Protein AF-A0A6A8LSA8-F1 (afdb_monomer)

Sequence (193 aa):
MVFKSEHKYLKGGRVDGTISNLVIEYKKKGYFQTLKGRYEALYGRKQEENDSGLYQYIINSVDGKKINDTLLDTFGIGFDGEQWLVACFIKSKESNELDLTRTRFEEFYGQEKIKTNYRFKYKVFPFKEGIEQIVTLISATEKIKLSKENLSYMFNPKSEIVSSGVMELYEILQKQLKISFPQRTTTLYNEWD

Foldseek 3Di:
DDDPQWDDAPAADTFPGDDQLETEDEAAAPLVVDPVSVCCQAQNDPVDQRHGHQLQVLQQPDDDQDDDCSQQLHWYWYDHNWKIKIKGKDFAPDWDKRACRRHPNCVSVVHRIDTDRIDIDMDMGTDPVNVVVVVVSVVVSPPPDPDPVSCCVCCPCPHPVNVVVVVVVVVVLVVVCPPPDDDPSVVVVVVPD

Secondary structure (DSSP, 8-state):
-------B-SSS-B-SEEETTEEEEE-STTGGGSHHHHHHHHH--TT-TT---HHHHHHHTS-SSS--THHHH-EEEEE-SSEEEEEEEEEEEEEEEEE-TTSTHHHHHTSSEEEEEEEEEEEEEEHHHHHHHHHHHHHHHTS----HHHHHHHSSTTSHHHHHHHHHHHHHHHHHHTSSS--HHHHHHHT--

pLDDT: mean 81.31, std 16.52, range [26.77, 97.56]

Nearest PDB structures (foldseek):
  2e0a-assembly1_A  TM=4.970E-01  e=4.757E+00  Homo sapiens
  6hq6-assembly1_A  TM=1.652E-01  e=3.041E+00  metagenome
  6ekm-assembly1_A  TM=1.940E-01  e=2.852E+00  Mus musculus

Mean predicted aligned error: 13.44 Å

Structure (mmCIF, N/CA/C/O backbone):
data_AF-A0A6A8LSA8-F1
#
_entry.id   AF-A0A6A8LSA8-F1
#
loop_
_atom_site.group_PDB
_atom_site.id
_atom_site.type_symbol
_atom_site.label_atom_id
_atom_site.label_alt_id
_atom_site.label_comp_id
_atom_site.label_asym_id
_atom_site.label_entity_id
_atom_site.label_seq_id
_atom_site.pdbx_PDB_ins_code
_atom_site.Cartn_x
_atom_site.Cartn_y
_atom_site.Cartn_z
_atom_site.occupancy
_atom_site.B_iso_or_equiv
_atom_site.auth_seq_id
_atom_site.auth_comp_id
_atom_site.auth_asym_id
_atom_site.auth_atom_id
_atom_site.pdbx_PDB_model_num
ATOM 1 N N . MET A 1 1 ? -18.247 6.190 -25.093 1.00 31.55 1 MET A N 1
ATOM 2 C CA . MET A 1 1 ? -17.845 5.147 -24.124 1.00 31.55 1 MET A CA 1
ATOM 3 C C . MET A 1 1 ? -17.289 5.879 -22.910 1.00 31.55 1 MET A C 1
ATOM 5 O O . MET A 1 1 ? -16.302 6.582 -23.062 1.00 31.55 1 MET A O 1
ATOM 9 N N . VAL A 1 2 ? -17.984 5.874 -21.771 1.00 26.77 2 VAL A N 1
ATOM 10 C CA . VAL A 1 2 ? -17.576 6.656 -20.587 1.00 26.77 2 VAL A CA 1
ATOM 11 C C . VAL A 1 2 ? -16.711 5.758 -19.707 1.00 26.77 2 VAL A C 1
ATOM 13 O O . VAL A 1 2 ? -17.202 4.750 -19.201 1.00 26.77 2 VAL A O 1
ATOM 16 N N . PHE A 1 3 ? -15.429 6.100 -19.563 1.00 30.70 3 PHE A N 1
ATOM 17 C CA . PHE A 1 3 ? -14.525 5.479 -18.595 1.00 30.70 3 PHE A CA 1
ATOM 18 C C . PHE A 1 3 ? -15.100 5.685 -17.186 1.00 30.70 3 PHE A C 1
ATOM 20 O O . PHE A 1 3 ? -15.132 6.803 -16.681 1.00 30.70 3 PHE A O 1
ATOM 27 N N . LYS A 1 4 ? -15.577 4.614 -16.545 1.00 34.28 4 LYS A N 1
ATOM 28 C CA . LYS A 1 4 ? -15.876 4.614 -15.107 1.00 34.28 4 LYS A CA 1
ATOM 29 C C . LYS A 1 4 ? -14.578 4.302 -14.357 1.00 34.28 4 LYS A C 1
ATOM 31 O O . LYS A 1 4 ? -14.351 3.152 -14.005 1.00 34.28 4 LYS A O 1
ATOM 36 N N . SER A 1 5 ? -13.716 5.301 -14.150 1.00 40.16 5 SER A N 1
ATOM 37 C CA . SER A 1 5 ? -12.541 5.160 -13.266 1.00 40.16 5 SER A CA 1
ATOM 38 C C . SER A 1 5 ? -12.891 5.327 -11.782 1.00 40.16 5 SER A C 1
ATOM 40 O O . SER A 1 5 ? -12.023 5.206 -10.925 1.00 40.16 5 SER A O 1
ATOM 42 N N . GLU A 1 6 ? -14.153 5.632 -11.466 1.00 34.22 6 GLU A N 1
ATOM 43 C CA . GLU A 1 6 ? -14.595 5.932 -10.109 1.00 34.22 6 GLU A CA 1
ATOM 44 C C . GLU A 1 6 ? -15.114 4.674 -9.405 1.00 34.22 6 GLU A C 1
ATOM 46 O O . GLU A 1 6 ? -16.194 4.164 -9.726 1.00 34.22 6 GLU A O 1
ATOM 51 N N . HIS A 1 7 ? -14.367 4.194 -8.406 1.00 43.38 7 HIS A N 1
ATOM 52 C CA . HIS A 1 7 ? -14.847 3.176 -7.477 1.00 43.38 7 HIS A CA 1
ATOM 53 C C . HIS A 1 7 ? -15.210 3.826 -6.140 1.00 43.38 7 HIS A C 1
ATOM 55 O O . HIS A 1 7 ? -14.381 4.440 -5.470 1.00 43.38 7 HIS A O 1
ATOM 61 N N . LYS A 1 8 ? -16.491 3.737 -5.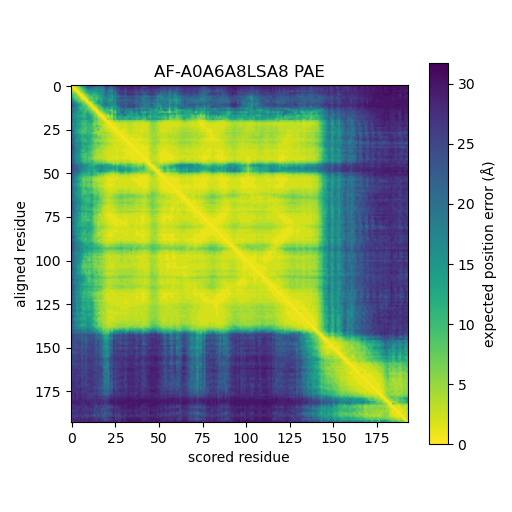774 1.00 41.38 8 LYS A N 1
ATOM 62 C CA . LYS A 1 8 ? -17.042 4.337 -4.558 1.00 41.38 8 LYS A CA 1
ATOM 63 C C . LYS A 1 8 ? -17.271 3.219 -3.546 1.00 41.38 8 LYS A C 1
ATOM 65 O O . LYS A 1 8 ? -18.171 2.403 -3.737 1.00 41.38 8 LYS A O 1
ATOM 70 N N . TYR A 1 9 ? -16.456 3.158 -2.497 1.00 49.62 9 TYR A N 1
ATOM 71 C CA . TYR A 1 9 ? -16.686 2.213 -1.408 1.00 49.62 9 TYR A CA 1
ATOM 72 C C . TYR A 1 9 ? -17.899 2.675 -0.585 1.00 49.62 9 TYR A C 1
ATOM 74 O O . TYR A 1 9 ? -18.081 3.866 -0.340 1.00 49.62 9 TYR A O 1
ATOM 82 N N . LEU A 1 10 ? -18.769 1.732 -0.205 1.00 42.56 10 LEU A N 1
ATOM 83 C CA . LEU A 1 10 ? -20.060 1.995 0.457 1.00 42.56 10 LEU A CA 1
ATOM 84 C C . LEU A 1 10 ? -19.937 2.718 1.814 1.00 42.56 10 LEU A C 1
ATOM 86 O O . LEU A 1 10 ? -20.905 3.333 2.254 1.00 42.56 10 LEU A O 1
ATOM 90 N N . LYS A 1 11 ? -18.755 2.696 2.443 1.00 43.00 11 LYS A N 1
ATOM 91 C CA . LYS A 1 11 ? -18.386 3.497 3.616 1.00 43.00 11 LYS A CA 1
ATOM 92 C C . LYS A 1 11 ? -16.918 3.918 3.500 1.00 43.00 11 LYS A C 1
ATOM 94 O O . LYS A 1 11 ? -16.077 3.070 3.213 1.00 43.00 11 LYS A O 1
ATOM 99 N N . GLY A 1 12 ? -16.635 5.200 3.744 1.00 45.22 12 GLY A N 1
ATOM 100 C CA . GLY A 1 12 ? -15.275 5.713 3.923 1.00 45.22 12 GLY A CA 1
ATOM 101 C C . GLY A 1 12 ? -14.560 6.159 2.646 1.00 45.22 12 GLY A C 1
ATOM 102 O O . GLY A 1 12 ? -13.724 5.435 2.127 1.00 45.22 12 GLY A O 1
ATOM 103 N N . GLY A 1 13 ? -14.818 7.395 2.208 1.00 51.31 13 GLY A N 1
ATOM 104 C CA . GLY A 1 13 ? -13.985 8.115 1.235 1.00 51.31 13 GLY A CA 1
ATOM 105 C C . GLY A 1 13 ? -14.048 7.656 -0.231 1.00 51.31 13 GLY A C 1
ATOM 106 O O . GLY A 1 13 ? -14.525 6.573 -0.573 1.00 51.31 13 GLY A O 1
ATOM 107 N N . ARG A 1 14 ? -13.586 8.539 -1.126 1.00 57.78 14 ARG A N 1
ATOM 108 C CA . ARG A 1 14 ? -13.423 8.271 -2.564 1.00 57.78 14 ARG A CA 1
ATOM 109 C C . ARG A 1 14 ? -11.947 8.008 -2.823 1.00 57.78 14 ARG A C 1
ATOM 111 O O . ARG A 1 14 ? -11.115 8.829 -2.462 1.00 57.78 14 ARG A O 1
ATOM 118 N N . VAL A 1 15 ? -11.653 6.892 -3.473 1.00 55.47 15 VAL A N 1
ATOM 119 C CA . VAL A 1 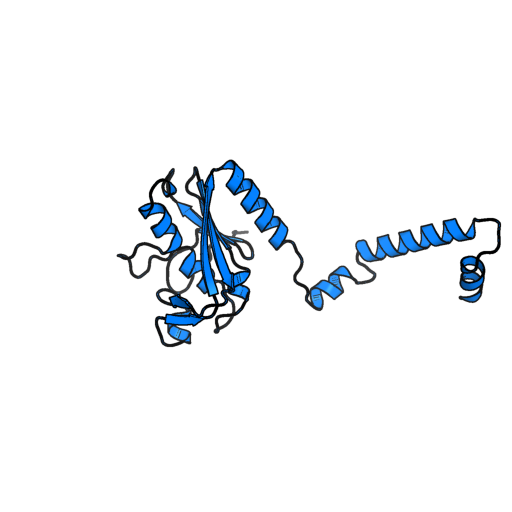15 ? -10.334 6.662 -4.060 1.00 55.47 15 VAL A CA 1
ATOM 120 C C . VAL A 1 15 ? -10.296 7.383 -5.404 1.00 55.47 15 VAL A C 1
ATOM 122 O O . VAL A 1 15 ? -11.270 7.311 -6.156 1.00 55.47 15 VAL A O 1
ATOM 125 N N . ASP A 1 16 ? -9.194 8.069 -5.706 1.00 56.41 16 ASP A N 1
ATOM 126 C CA . ASP A 1 16 ? -9.055 8.832 -6.954 1.00 56.41 16 ASP A CA 1
ATOM 127 C C . ASP A 1 16 ? -8.888 7.911 -8.176 1.00 56.41 16 ASP A C 1
ATOM 129 O O . ASP A 1 16 ? -9.266 8.272 -9.291 1.00 56.41 16 ASP A O 1
ATOM 133 N N . GLY A 1 17 ? -8.392 6.687 -7.968 1.00 57.41 17 GLY A N 1
ATOM 134 C CA . GLY A 1 17 ? -8.439 5.615 -8.962 1.00 57.41 17 GLY A CA 1
ATOM 135 C C . GLY A 1 17 ? -8.021 4.248 -8.418 1.00 57.41 17 GLY A C 1
ATOM 136 O O . GLY A 1 17 ? -7.242 4.143 -7.472 1.00 57.41 17 GLY A O 1
ATOM 137 N N . THR A 1 18 ? -8.519 3.182 -9.041 1.00 57.50 18 THR A N 1
ATOM 138 C CA . THR A 1 18 ? -8.053 1.809 -8.808 1.00 57.50 18 THR A CA 1
ATOM 139 C C . THR A 1 18 ? -7.568 1.194 -10.117 1.00 57.50 18 THR A C 1
ATOM 141 O O . THR A 1 18 ? -8.239 1.284 -11.145 1.00 57.50 18 THR A O 1
ATOM 144 N N . ILE A 1 19 ? -6.380 0.587 -10.094 1.00 65.06 19 ILE A N 1
ATOM 145 C CA . ILE A 1 19 ? -5.792 -0.130 -11.235 1.00 65.06 19 ILE A CA 1
ATOM 146 C C . ILE A 1 19 ? -5.291 -1.472 -10.712 1.00 65.06 19 ILE A C 1
ATOM 148 O O . ILE A 1 19 ? -4.308 -1.516 -9.978 1.00 65.06 19 ILE A O 1
ATOM 152 N N . SER A 1 20 ? -5.962 -2.568 -11.071 1.00 70.38 20 SER A N 1
ATOM 153 C CA . SER A 1 20 ? -5.658 -3.907 -10.545 1.00 70.38 20 SER A CA 1
ATOM 154 C C . SER A 1 20 ? -5.630 -3.909 -9.002 1.00 70.38 20 SER A C 1
ATOM 156 O O . SER A 1 20 ? -6.624 -3.578 -8.363 1.00 70.38 20 SER A O 1
ATOM 158 N N . ASN A 1 21 ? -4.494 -4.249 -8.402 1.00 79.69 21 ASN A N 1
ATOM 159 C CA . ASN A 1 21 ? -4.205 -4.257 -6.967 1.00 79.69 21 ASN A CA 1
ATOM 160 C C . ASN A 1 21 ? -3.596 -2.929 -6.467 1.00 79.69 21 ASN A C 1
ATOM 162 O O . ASN A 1 21 ? -3.017 -2.888 -5.384 1.00 79.69 21 ASN A O 1
ATOM 166 N N . LEU A 1 22 ? -3.691 -1.844 -7.241 1.00 85.12 22 LEU A N 1
ATOM 167 C CA . LEU A 1 22 ? -3.248 -0.506 -6.852 1.00 85.12 22 LEU A CA 1
ATOM 168 C C . LEU A 1 22 ? -4.444 0.385 -6.514 1.00 85.12 22 LEU A C 1
ATOM 170 O O . LEU A 1 22 ? -5.379 0.533 -7.303 1.00 85.12 22 LEU A O 1
ATOM 174 N N . VAL A 1 23 ? -4.372 1.026 -5.355 1.00 88.50 23 VAL A N 1
ATOM 175 C CA . VAL A 1 23 ? -5.307 2.043 -4.872 1.00 88.50 23 VAL A CA 1
ATOM 176 C C . VAL A 1 23 ? -4.586 3.382 -4.892 1.00 88.50 23 VAL A C 1
ATOM 178 O O . VAL A 1 23 ? -3.545 3.506 -4.258 1.00 88.50 23 VAL A O 1
ATOM 181 N N . ILE A 1 24 ? -5.115 4.380 -5.595 1.00 87.44 24 ILE A N 1
ATOM 182 C CA . ILE A 1 24 ? -4.418 5.648 -5.834 1.00 87.44 24 ILE A CA 1
ATOM 183 C C . ILE A 1 24 ? -5.150 6.807 -5.154 1.00 87.44 24 ILE A C 1
ATOM 185 O O . ILE A 1 24 ? -6.367 6.946 -5.275 1.00 87.44 24 ILE A O 1
ATOM 189 N N . GLU A 1 25 ? -4.388 7.659 -4.475 1.00 89.69 25 GLU A N 1
ATOM 190 C CA . GLU A 1 25 ? -4.860 8.884 -3.836 1.00 89.69 25 GLU A CA 1
ATOM 191 C C . GLU A 1 25 ? -3.949 10.067 -4.192 1.00 89.69 25 GLU A C 1
ATOM 193 O O . GLU A 1 25 ? -2.723 10.011 -4.060 1.00 89.69 25 GLU A O 1
ATOM 198 N N . TYR A 1 26 ? -4.552 11.165 -4.631 1.00 89.62 26 TYR A N 1
ATOM 199 C CA . TYR A 1 26 ? -3.872 12.398 -4.985 1.00 89.62 26 TYR A CA 1
ATOM 200 C C . TYR A 1 26 ? -4.040 13.449 -3.885 1.00 89.62 26 TYR A C 1
ATOM 202 O O . TYR A 1 26 ? -5.116 13.645 -3.314 1.00 89.62 26 TYR A O 1
ATOM 210 N N . LYS A 1 27 ? -2.961 14.171 -3.582 1.00 91.88 27 LYS A N 1
ATOM 211 C CA . LYS A 1 27 ? -2.952 15.280 -2.623 1.00 91.88 27 LYS A CA 1
ATOM 212 C C . LYS A 1 27 ? -2.410 16.548 -3.267 1.00 91.88 27 LYS A C 1
ATOM 214 O O . LYS A 1 27 ? -1.778 16.538 -4.318 1.00 91.88 27 LYS A O 1
ATOM 219 N N . LYS A 1 28 ? -2.676 17.678 -2.611 1.00 92.50 28 LYS A N 1
ATOM 220 C CA . LYS A 1 28 ? -2.154 18.981 -3.037 1.00 92.50 28 LYS A CA 1
ATOM 221 C C . LYS A 1 28 ? -0.623 18.982 -3.077 1.00 92.50 28 LYS A C 1
ATOM 223 O O . LYS A 1 28 ? 0.009 18.251 -2.322 1.00 92.50 28 LYS A O 1
ATOM 228 N N . LYS A 1 29 ? -0.056 19.865 -3.903 1.00 95.12 29 LYS A N 1
ATOM 229 C CA . LYS A 1 29 ? 1.392 19.979 -4.094 1.00 95.12 29 LYS A CA 1
ATOM 230 C C . LYS A 1 29 ? 2.166 20.023 -2.762 1.00 95.12 29 LYS A C 1
ATOM 232 O O . LYS A 1 29 ? 1.858 20.873 -1.926 1.00 95.12 29 LYS A O 1
ATOM 237 N N . GLY A 1 30 ? 3.148 19.136 -2.581 1.00 93.94 30 GLY A N 1
ATOM 238 C CA . GLY A 1 30 ? 4.073 19.129 -1.436 1.00 93.94 30 GLY A CA 1
ATOM 239 C C . GLY A 1 30 ? 3.440 18.737 -0.093 1.00 93.94 30 GLY A C 1
ATOM 240 O O . GLY A 1 30 ? 3.987 19.033 0.973 1.00 93.94 30 GLY A O 1
ATOM 241 N N . TYR A 1 31 ? 2.266 18.102 -0.096 1.00 94.25 31 TYR A N 1
ATOM 242 C CA . TYR A 1 31 ? 1.565 17.746 1.138 1.00 94.25 31 TYR A CA 1
ATOM 243 C C . TYR A 1 31 ? 2.310 16.732 2.014 1.00 94.25 31 TYR A C 1
ATOM 245 O O . TYR A 1 31 ? 2.235 16.792 3.247 1.00 94.25 31 TYR A O 1
ATOM 253 N N . PHE A 1 32 ? 3.078 15.835 1.402 1.00 96.31 32 PHE A N 1
ATOM 254 C CA . PHE A 1 32 ? 3.872 14.815 2.076 1.00 96.31 32 PHE A CA 1
ATOM 255 C C . PHE A 1 32 ? 5.164 15.364 2.683 1.00 96.31 32 PHE A C 1
ATOM 257 O O . PHE A 1 32 ? 5.863 14.628 3.379 1.00 96.31 32 PHE A O 1
ATOM 264 N N . GLN A 1 33 ? 5.468 16.656 2.539 1.00 94.44 33 GLN A N 1
ATOM 265 C CA . GLN A 1 33 ? 6.578 17.274 3.269 1.00 94.44 33 GLN A CA 1
ATOM 266 C C . GLN A 1 33 ? 6.335 17.276 4.789 1.00 94.44 33 GLN A C 1
ATOM 268 O O . GLN A 1 33 ? 7.280 17.235 5.575 1.00 94.44 33 GLN A O 1
ATOM 273 N N . THR A 1 34 ? 5.068 17.251 5.222 1.00 94.94 34 THR A N 1
ATOM 274 C CA . THR A 1 34 ? 4.693 17.221 6.644 1.00 94.94 34 THR A CA 1
ATOM 275 C C . THR A 1 34 ? 4.238 15.832 7.088 1.00 94.94 34 THR A C 1
ATOM 277 O O . THR A 1 34 ? 3.598 15.096 6.336 1.00 94.94 34 THR A O 1
ATOM 280 N N . LEU A 1 35 ? 4.489 15.482 8.356 1.00 94.25 35 LEU A N 1
ATOM 281 C CA . LEU A 1 35 ? 3.942 14.253 8.944 1.00 94.25 35 LEU A CA 1
ATOM 282 C C . LEU A 1 35 ? 2.412 14.246 8.905 1.00 94.25 35 LEU A C 1
ATOM 284 O O . LEU A 1 35 ? 1.824 13.226 8.568 1.00 94.25 35 LEU A O 1
ATOM 288 N N . LYS A 1 36 ? 1.770 15.386 9.181 1.00 93.75 36 LYS A N 1
ATOM 289 C CA . LYS A 1 36 ? 0.311 15.512 9.116 1.00 93.75 36 LYS A CA 1
ATOM 290 C C . LYS A 1 36 ? -0.224 15.116 7.737 1.00 93.75 36 LYS A C 1
ATOM 292 O O . LYS A 1 36 ? -1.094 14.256 7.665 1.00 93.75 36 LYS A O 1
ATOM 297 N N . GLY A 1 37 ? 0.333 15.673 6.660 1.00 93.25 37 GLY A N 1
ATOM 298 C CA . GLY A 1 37 ? -0.124 15.361 5.305 1.00 93.25 37 GLY A CA 1
ATOM 299 C C . GLY A 1 37 ? 0.089 13.896 4.916 1.00 93.25 37 GLY A C 1
ATOM 300 O O . GLY A 1 37 ? -0.790 13.295 4.301 1.00 93.25 37 GLY A O 1
ATOM 301 N N . ARG A 1 38 ? 1.198 13.277 5.356 1.00 95.88 38 ARG A N 1
ATOM 302 C CA . ARG A 1 38 ? 1.421 11.825 5.189 1.00 95.88 38 ARG A CA 1
ATOM 303 C C . ARG A 1 38 ? 0.377 10.997 5.935 1.00 95.88 38 ARG A C 1
ATOM 305 O O . ARG A 1 38 ? -0.181 10.065 5.370 1.00 95.88 38 ARG A O 1
ATOM 312 N N . TYR A 1 39 ? 0.119 11.320 7.201 1.00 95.00 39 TYR A N 1
ATOM 313 C CA . TYR A 1 39 ? -0.830 10.574 8.030 1.00 95.00 39 TYR A CA 1
ATOM 314 C C . TYR A 1 39 ? -2.264 10.713 7.528 1.00 95.00 39 TYR A C 1
ATOM 316 O O . TYR A 1 39 ? -3.004 9.737 7.572 1.00 95.00 39 TYR A O 1
ATOM 324 N N . GLU A 1 40 ? -2.645 11.881 7.019 1.00 93.94 40 GLU A N 1
ATOM 325 C CA . GLU A 1 40 ? -3.960 12.061 6.404 1.00 93.94 40 GLU A CA 1
ATOM 326 C C . GLU A 1 40 ? -4.122 11.223 5.133 1.00 93.94 40 GLU A C 1
ATOM 328 O O . GLU A 1 40 ? -5.170 10.620 4.955 1.00 93.94 40 GLU A O 1
ATOM 333 N N . ALA A 1 41 ? -3.099 11.111 4.280 1.00 94.56 41 ALA A N 1
ATOM 334 C CA . ALA A 1 41 ? -3.166 10.194 3.137 1.00 94.56 41 ALA A CA 1
ATOM 335 C C . ALA A 1 41 ? -3.200 8.717 3.569 1.00 94.56 41 ALA A C 1
ATOM 337 O O . ALA A 1 41 ? -3.874 7.891 2.970 1.00 94.56 41 ALA A O 1
ATOM 338 N N . LEU A 1 42 ? -2.497 8.349 4.642 1.00 95.88 42 LEU A N 1
ATOM 339 C CA . LEU A 1 42 ? -2.481 6.962 5.112 1.00 95.88 42 LEU A CA 1
ATOM 340 C C . LEU A 1 42 ? -3.783 6.547 5.804 1.00 95.88 42 LEU A C 1
ATOM 342 O O . LEU A 1 42 ? -4.228 5.422 5.609 1.00 95.88 42 LEU A O 1
ATOM 346 N N . TYR A 1 43 ? -4.376 7.421 6.617 1.00 94.50 43 TYR A N 1
ATOM 347 C CA . TYR A 1 43 ? -5.430 7.050 7.571 1.00 94.50 43 TYR A CA 1
ATOM 348 C C . TYR A 1 43 ? -6.694 7.918 7.486 1.00 94.50 43 TYR A C 1
ATOM 350 O O . TYR A 1 43 ? -7.618 7.719 8.284 1.00 94.50 43 TYR A O 1
ATOM 358 N N . GLY A 1 44 ? -6.732 8.897 6.581 1.00 91.38 44 GLY A N 1
ATOM 359 C CA . GLY A 1 44 ? -7.763 9.931 6.533 1.00 91.38 44 GLY A CA 1
ATOM 360 C C . GLY A 1 44 ? -7.640 10.951 7.672 1.00 91.38 44 GLY A C 1
ATOM 361 O O . GLY A 1 44 ? -6.780 10.863 8.559 1.00 91.38 44 GLY A O 1
ATOM 362 N N . ARG A 1 45 ? -8.526 11.943 7.670 1.00 85.69 45 ARG A N 1
ATOM 363 C CA . ARG A 1 45 ? -8.657 12.954 8.723 1.00 85.69 45 ARG A CA 1
ATOM 364 C C . ARG A 1 45 ? -9.485 12.392 9.873 1.00 85.69 45 ARG A C 1
ATOM 366 O O . ARG A 1 45 ? -10.674 12.145 9.739 1.00 85.69 45 ARG A O 1
ATOM 373 N N . LYS A 1 46 ? -8.870 12.283 11.055 1.00 70.31 46 LYS A N 1
ATOM 374 C CA . LYS A 1 46 ? -9.524 11.782 12.283 1.00 70.31 46 LYS A CA 1
ATOM 375 C C . LYS A 1 46 ? -10.808 12.519 12.683 1.00 70.31 46 LYS A C 1
ATOM 377 O O . LYS A 1 46 ? -11.598 11.973 13.435 1.00 70.31 46 LYS A O 1
ATOM 382 N N . GLN A 1 47 ? -10.962 13.770 12.259 1.00 68.06 47 GLN A N 1
ATOM 383 C CA . GLN A 1 47 ? -12.085 14.634 12.636 1.00 68.06 47 GLN A CA 1
ATOM 384 C C . GLN A 1 47 ? -13.313 14.425 11.738 1.00 68.06 47 GLN A C 1
ATOM 386 O O . GLN A 1 47 ? -14.373 14.972 12.015 1.00 68.06 47 GLN A O 1
ATOM 391 N N . GLU A 1 48 ? -13.169 13.652 10.660 1.00 71.62 48 GLU A N 1
ATOM 392 C CA . GLU A 1 48 ? -14.217 13.397 9.681 1.00 71.62 48 GLU A CA 1
ATOM 393 C C . GLU A 1 48 ? -14.502 11.895 9.655 1.00 71.62 48 GLU A C 1
ATOM 395 O O . GLU A 1 48 ? -13.721 11.109 9.122 1.00 71.62 48 GLU A O 1
ATOM 400 N N . GLU A 1 49 ? -15.640 11.488 10.226 1.00 64.19 49 GLU A N 1
ATOM 401 C CA . GLU A 1 49 ? -16.026 10.073 10.377 1.00 64.19 49 GLU A CA 1
ATOM 402 C C . GLU A 1 49 ? -16.041 9.296 9.051 1.00 64.19 49 GLU A C 1
ATOM 404 O O . GLU A 1 49 ? -15.877 8.082 9.040 1.00 64.19 49 GLU A O 1
ATOM 409 N N . ASN A 1 50 ? -16.181 9.990 7.919 1.00 69.31 50 ASN A N 1
ATOM 410 C CA . ASN A 1 50 ? -16.238 9.387 6.589 1.00 69.31 50 ASN A CA 1
ATOM 411 C C . ASN A 1 50 ? -14.976 9.600 5.743 1.00 69.31 50 ASN A C 1
ATOM 413 O O . ASN A 1 50 ? -14.955 9.180 4.583 1.00 69.31 50 ASN A O 1
ATOM 417 N N . ASP A 1 51 ? -13.935 10.231 6.289 1.00 82.75 51 ASP A N 1
ATOM 418 C CA . ASP A 1 51 ? -12.690 10.471 5.562 1.00 82.75 51 ASP A CA 1
ATOM 419 C C . ASP A 1 51 ? -11.734 9.303 5.783 1.00 82.75 51 ASP A C 1
ATOM 421 O O . ASP A 1 51 ? -11.271 9.063 6.894 1.00 82.75 51 ASP A O 1
ATOM 425 N N . SER A 1 52 ? -11.475 8.538 4.730 1.00 90.19 52 SER A N 1
ATOM 426 C CA . SER A 1 52 ? -10.585 7.375 4.750 1.00 90.19 52 SER A CA 1
ATOM 427 C C . SER A 1 52 ? -9.258 7.696 4.078 1.00 90.19 52 SER A C 1
ATOM 429 O O . SER A 1 52 ? -9.159 8.653 3.316 1.00 90.19 52 SER A O 1
ATOM 431 N N . GLY A 1 53 ? -8.238 6.897 4.377 1.00 93.44 53 GLY A N 1
ATOM 432 C CA . GLY A 1 53 ? -6.964 6.938 3.668 1.00 93.44 53 GLY A CA 1
ATOM 433 C C . GLY A 1 53 ? -6.617 5.580 3.077 1.00 93.44 53 GLY A C 1
ATOM 434 O O . GLY A 1 53 ? -7.390 4.618 3.161 1.00 93.44 53 GLY A O 1
ATOM 435 N N . LEU A 1 54 ? -5.411 5.489 2.523 1.00 95.50 54 LEU A N 1
ATOM 436 C CA . LEU A 1 54 ? -4.879 4.281 1.889 1.00 95.50 54 LEU A CA 1
ATOM 437 C C . LEU A 1 54 ? -5.031 3.021 2.753 1.00 95.50 54 LEU A C 1
ATOM 439 O O . LEU A 1 54 ? -5.317 1.959 2.213 1.00 95.50 54 LEU A O 1
ATOM 443 N N . TYR A 1 55 ? -4.910 3.122 4.080 1.00 95.94 55 TYR A N 1
ATOM 444 C CA . TYR A 1 55 ? -5.136 2.006 5.001 1.00 95.94 55 TYR A CA 1
ATOM 445 C C . TYR A 1 55 ? -6.530 1.384 4.828 1.00 95.94 55 TYR A C 1
ATOM 447 O O . TYR A 1 55 ? -6.650 0.185 4.573 1.00 95.94 55 TYR A O 1
ATOM 455 N N . GLN A 1 56 ? -7.585 2.198 4.935 1.00 94.31 56 GLN A N 1
ATOM 456 C CA . GLN A 1 56 ? -8.972 1.743 4.802 1.00 94.31 56 GLN A CA 1
ATOM 457 C C . GLN A 1 56 ? -9.267 1.302 3.370 1.00 94.31 56 GLN A C 1
ATOM 459 O O . GLN A 1 56 ? -9.938 0.292 3.159 1.00 94.31 56 GLN A O 1
ATOM 464 N N . TYR A 1 57 ? -8.750 2.033 2.382 1.00 92.62 57 TYR A N 1
ATOM 465 C CA . TYR A 1 57 ? -8.970 1.714 0.975 1.00 92.62 57 TYR A CA 1
ATOM 466 C C . TYR A 1 57 ? -8.369 0.360 0.583 1.00 92.62 57 TYR A C 1
ATOM 468 O O . TYR A 1 57 ? -9.027 -0.423 -0.102 1.00 92.62 57 TYR A O 1
ATOM 476 N N . ILE A 1 58 ? -7.164 0.043 1.070 1.00 93.88 58 ILE A N 1
ATOM 477 C CA . ILE A 1 58 ? -6.542 -1.269 0.865 1.00 93.88 58 ILE A CA 1
ATOM 478 C C . ILE A 1 58 ? -7.389 -2.370 1.514 1.00 93.88 58 ILE A C 1
ATOM 480 O O . ILE A 1 58 ? -7.673 -3.375 0.865 1.00 93.88 58 ILE A O 1
ATOM 484 N N . ILE A 1 59 ? -7.857 -2.182 2.753 1.00 94.19 59 ILE A N 1
ATOM 485 C CA . ILE A 1 59 ? -8.725 -3.169 3.417 1.00 94.19 59 ILE A CA 1
ATOM 486 C C . ILE A 1 59 ? -10.013 -3.387 2.618 1.00 94.19 59 ILE A C 1
ATOM 488 O O . ILE A 1 59 ? -10.389 -4.525 2.349 1.00 94.19 59 ILE A O 1
ATOM 492 N N . ASN A 1 60 ? -10.668 -2.308 2.189 1.00 90.94 60 ASN A N 1
ATOM 493 C CA . ASN A 1 60 ? -11.915 -2.373 1.432 1.00 90.94 60 ASN A CA 1
ATOM 494 C C . ASN A 1 60 ? -11.766 -3.045 0.055 1.00 90.94 60 ASN A C 1
ATOM 496 O O . ASN A 1 60 ? -12.762 -3.568 -0.448 1.00 90.94 60 ASN A O 1
ATOM 500 N N . SER A 1 61 ? -10.552 -3.076 -0.512 1.00 87.94 61 SER A N 1
ATOM 501 C CA . SER A 1 61 ? -10.251 -3.759 -1.780 1.00 87.94 61 SER A CA 1
ATOM 502 C C . SER A 1 61 ? -10.278 -5.289 -1.691 1.00 87.94 61 SER A C 1
ATOM 504 O O . SER A 1 61 ? -10.382 -5.953 -2.716 1.00 87.94 61 SER A O 1
ATOM 506 N N . VAL A 1 62 ? -10.182 -5.865 -0.486 1.00 88.12 62 VAL A N 1
ATOM 507 C CA . VAL A 1 62 ? -10.190 -7.323 -0.303 1.00 88.12 62 VAL A CA 1
ATOM 508 C C . VAL A 1 62 ? -11.549 -7.875 -0.701 1.00 88.12 62 VAL A C 1
ATOM 510 O O . VAL A 1 62 ? -12.551 -7.448 -0.139 1.00 88.12 62 VAL A O 1
ATOM 513 N N . ASP A 1 63 ? -11.595 -8.860 -1.594 1.00 83.06 63 ASP A N 1
ATOM 514 C CA . ASP A 1 63 ? -12.844 -9.481 -2.042 1.00 83.06 63 ASP A CA 1
ATOM 515 C C . ASP A 1 63 ? -13.524 -10.350 -0.968 1.00 83.06 63 ASP A C 1
ATOM 517 O O . ASP A 1 63 ? -12.896 -10.952 -0.094 1.00 83.06 63 ASP A O 1
ATOM 521 N N . GLY A 1 64 ? -14.853 -10.468 -1.062 1.00 86.94 64 GLY A N 1
ATOM 522 C CA . GLY A 1 64 ? -15.659 -11.309 -0.170 1.00 86.94 64 GLY A CA 1
ATOM 523 C C . GLY A 1 64 ? -16.049 -10.629 1.147 1.00 86.94 64 GLY A C 1
ATOM 524 O O . GLY A 1 64 ? -16.118 -9.406 1.224 1.00 86.94 64 GLY A O 1
ATOM 525 N N . LYS A 1 65 ? -16.387 -11.424 2.171 1.00 89.62 65 LYS A N 1
ATOM 526 C CA . LYS A 1 65 ? -16.830 -10.940 3.501 1.00 89.62 65 LYS A CA 1
ATOM 527 C C . LYS A 1 65 ? -15.812 -11.182 4.619 1.00 89.62 65 LYS A C 1
ATOM 529 O O . LYS A 1 65 ? -16.073 -10.838 5.765 1.00 89.62 65 LYS A O 1
ATOM 534 N N . LYS A 1 66 ? -14.670 -11.798 4.304 1.00 91.81 66 LYS A N 1
ATOM 535 C CA . LYS A 1 66 ? -13.605 -12.102 5.267 1.00 91.81 66 LYS A CA 1
ATOM 536 C C . LYS A 1 66 ? -12.281 -11.547 4.769 1.00 91.81 66 LYS A C 1
ATOM 538 O O . LYS A 1 66 ? -11.952 -11.733 3.598 1.00 91.81 66 LYS A O 1
ATOM 543 N N . ILE A 1 67 ? -11.527 -10.931 5.674 1.00 92.50 67 ILE A N 1
ATOM 544 C CA . ILE A 1 67 ? -10.150 -10.513 5.410 1.00 92.50 67 ILE A CA 1
AT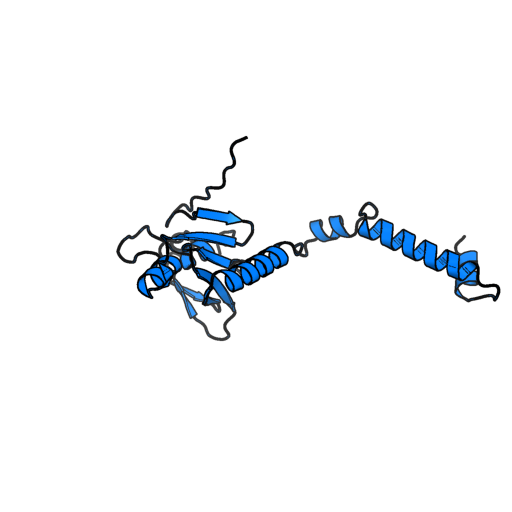OM 545 C C . ILE A 1 67 ? -9.315 -11.756 5.080 1.00 92.50 67 ILE A C 1
ATOM 547 O O . ILE A 1 67 ? -9.390 -12.765 5.785 1.00 92.50 67 ILE A O 1
ATOM 551 N N . ASN A 1 68 ? -8.539 -11.689 4.001 1.00 90.25 68 ASN A N 1
ATOM 552 C CA . ASN A 1 68 ? -7.725 -12.787 3.487 1.00 90.25 68 ASN A CA 1
ATOM 553 C C . ASN A 1 68 ? -6.396 -12.257 2.908 1.00 90.25 68 ASN A C 1
ATOM 555 O O . ASN A 1 68 ? -6.134 -11.055 2.954 1.00 90.25 68 ASN A O 1
ATOM 559 N N . ASP A 1 69 ? -5.562 -13.160 2.384 1.00 88.19 69 ASP A N 1
ATOM 560 C CA . ASP A 1 69 ? -4.213 -12.844 1.895 1.00 88.19 69 ASP A CA 1
ATOM 561 C C . ASP A 1 69 ? -4.193 -11.851 0.710 1.00 88.19 69 ASP A C 1
ATOM 563 O O . ASP A 1 69 ? -3.154 -11.240 0.486 1.00 88.19 69 ASP A O 1
ATOM 567 N N . THR A 1 70 ? -5.315 -11.581 0.022 1.00 85.19 70 THR A N 1
ATOM 568 C CA . TH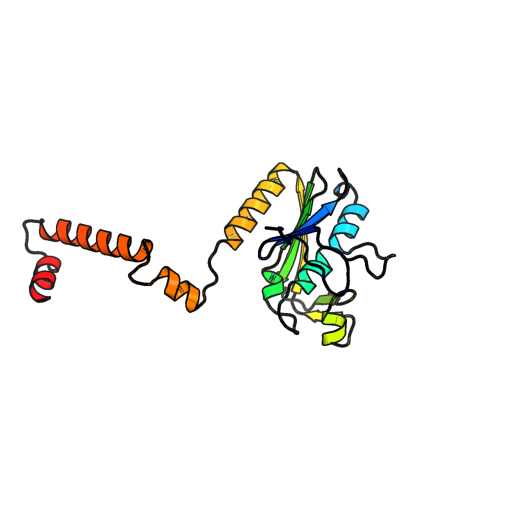R A 1 70 ? -5.401 -10.511 -0.999 1.00 85.19 70 THR A CA 1
ATOM 569 C C . THR A 1 70 ? -5.014 -9.142 -0.436 1.00 85.19 70 THR A C 1
ATOM 571 O O . THR A 1 70 ? -4.503 -8.298 -1.164 1.00 85.19 70 THR A O 1
ATOM 574 N N . LEU A 1 71 ? -5.164 -8.932 0.876 1.00 91.00 71 LEU A N 1
ATOM 575 C CA . LEU A 1 71 ? -4.702 -7.721 1.558 1.00 91.00 71 LEU A CA 1
ATOM 576 C C . LEU A 1 71 ? -3.197 -7.453 1.353 1.00 91.00 71 LEU A C 1
ATOM 578 O O . LEU A 1 71 ? -2.767 -6.302 1.370 1.00 91.00 71 LEU A O 1
ATOM 582 N N . LEU A 1 72 ? -2.403 -8.513 1.188 1.00 90.88 72 LEU A N 1
ATOM 583 C CA . LEU A 1 72 ? -0.952 -8.452 0.993 1.00 90.88 72 LEU A CA 1
ATOM 584 C C . LEU A 1 72 ? -0.564 -8.130 -0.446 1.00 90.88 72 LEU A C 1
ATOM 586 O O . LEU A 1 72 ? 0.543 -7.655 -0.691 1.00 90.88 72 LEU A O 1
ATOM 590 N N . ASP A 1 73 ? -1.471 -8.410 -1.375 1.00 86.44 73 ASP A N 1
ATOM 591 C CA . ASP A 1 73 ? -1.260 -8.173 -2.792 1.00 86.44 73 ASP A CA 1
ATOM 592 C C . ASP A 1 73 ? -1.649 -6.740 -3.170 1.00 86.44 73 ASP A C 1
ATOM 594 O O . ASP A 1 73 ? -1.200 -6.253 -4.201 1.00 86.44 73 ASP A O 1
ATOM 598 N N . THR A 1 74 ? -2.433 -6.034 -2.349 1.00 89.44 74 THR A N 1
ATOM 599 C CA . THR A 1 74 ? -2.867 -4.659 -2.627 1.00 89.44 74 THR A CA 1
ATOM 600 C C . THR A 1 74 ? -1.883 -3.605 -2.107 1.00 89.44 74 THR A C 1
ATOM 602 O O . THR A 1 74 ? -1.495 -3.598 -0.935 1.00 89.44 74 THR A O 1
ATOM 605 N N . PHE A 1 75 ? -1.559 -2.632 -2.963 1.00 92.75 75 PHE A N 1
ATOM 606 C CA . PHE A 1 75 ? -0.740 -1.465 -2.637 1.00 92.75 75 PHE A CA 1
ATOM 607 C C . PHE A 1 75 ? -1.554 -0.171 -2.720 1.00 92.75 75 PHE A C 1
ATOM 609 O O . PHE A 1 75 ? -2.293 0.067 -3.670 1.00 92.75 75 PHE A O 1
ATOM 616 N N . GLY A 1 76 ? -1.376 0.700 -1.734 1.00 94.12 76 GLY A N 1
ATOM 617 C CA . GLY A 1 76 ? -1.850 2.077 -1.743 1.00 94.12 76 GLY A CA 1
ATOM 618 C C . GLY A 1 76 ? -0.757 3.026 -2.220 1.00 94.12 76 GLY A C 1
ATOM 619 O O . GLY A 1 76 ? 0.369 2.963 -1.731 1.00 94.12 76 GLY A O 1
ATOM 620 N N . ILE A 1 77 ? -1.091 3.916 -3.146 1.00 95.12 77 ILE A N 1
ATOM 621 C CA . ILE A 1 77 ? -0.191 4.876 -3.776 1.00 95.12 77 ILE A CA 1
ATOM 622 C C . ILE A 1 77 ? -0.739 6.283 -3.545 1.00 95.12 77 ILE A C 1
ATOM 624 O O . ILE A 1 77 ? -1.769 6.660 -4.091 1.00 95.12 77 ILE A O 1
ATOM 628 N N . GLY A 1 78 ? -0.036 7.068 -2.744 1.00 95.44 78 GLY A N 1
ATOM 629 C CA . GLY A 1 78 ? -0.246 8.498 -2.595 1.00 95.44 78 GLY A CA 1
ATOM 630 C C . GLY A 1 78 ? 0.679 9.275 -3.526 1.00 95.44 78 GLY A C 1
ATOM 631 O O . GLY A 1 78 ? 1.873 8.974 -3.590 1.00 95.44 78 GLY A O 1
ATOM 632 N N . PHE A 1 79 ? 0.171 10.312 -4.186 1.00 95.44 79 PHE A N 1
ATOM 633 C CA . PHE A 1 79 ? 0.992 11.273 -4.925 1.00 95.44 79 PHE A CA 1
ATOM 634 C C . PHE A 1 79 ? 0.591 12.703 -4.581 1.00 95.44 79 PHE A C 1
ATOM 636 O O . PHE A 1 79 ? -0.586 13.047 -4.629 1.00 95.44 79 PHE A O 1
ATOM 643 N N . ASP A 1 80 ? 1.563 13.547 -4.248 1.00 95.75 80 ASP A N 1
ATOM 644 C CA . ASP A 1 80 ? 1.320 14.944 -3.881 1.00 95.75 80 ASP A CA 1
ATOM 645 C C . ASP A 1 80 ? 1.951 15.933 -4.866 1.00 95.75 80 ASP A C 1
ATOM 647 O O . ASP A 1 80 ? 2.239 17.060 -4.490 1.00 95.75 80 ASP A O 1
ATOM 651 N N . GLY A 1 81 ? 2.262 15.531 -6.099 1.00 91.69 81 GLY A N 1
ATOM 652 C CA . GLY A 1 81 ? 2.929 16.410 -7.065 1.00 91.69 81 GLY A CA 1
ATOM 653 C C . GLY A 1 81 ? 4.456 16.504 -6.927 1.00 91.69 81 GLY A C 1
ATOM 654 O O . GLY A 1 81 ? 5.092 17.016 -7.846 1.00 91.69 81 GLY A O 1
ATOM 655 N N . GLU A 1 82 ? 5.058 16.017 -5.835 1.00 95.00 82 GLU A N 1
ATOM 656 C CA . GLU A 1 82 ? 6.516 16.081 -5.602 1.00 95.00 82 GLU A CA 1
ATOM 657 C C . GLU A 1 82 ? 7.108 14.767 -5.073 1.00 95.00 82 GLU A C 1
ATOM 659 O O . GLU A 1 82 ? 8.244 14.407 -5.391 1.00 95.00 82 GLU A O 1
ATOM 664 N N . GLN A 1 83 ? 6.349 14.043 -4.261 1.00 96.69 83 GLN A N 1
ATOM 665 C CA . GLN A 1 83 ? 6.738 12.821 -3.582 1.00 96.69 83 GLN A CA 1
ATOM 666 C C . GLN A 1 83 ? 5.664 11.752 -3.760 1.00 96.69 83 GLN A C 1
ATOM 668 O O . GLN A 1 83 ? 4.469 12.018 -3.912 1.00 96.69 83 GLN A O 1
ATOM 673 N N . TRP A 1 84 ? 6.117 10.510 -3.679 1.00 96.31 84 TRP A N 1
ATOM 674 C CA . TRP A 1 84 ? 5.269 9.333 -3.707 1.00 96.31 84 TRP A CA 1
ATOM 675 C C . TRP A 1 84 ? 5.208 8.714 -2.323 1.00 96.31 84 TRP A C 1
ATOM 677 O O . TRP A 1 84 ? 6.215 8.628 -1.620 1.00 96.31 84 TRP A O 1
ATOM 687 N N . LEU A 1 85 ? 4.034 8.240 -1.941 1.00 97.19 85 LEU A N 1
ATOM 688 C CA . LEU A 1 85 ? 3.815 7.467 -0.733 1.00 97.19 85 LEU A CA 1
ATOM 689 C C . LEU A 1 85 ? 3.315 6.089 -1.154 1.00 97.19 85 LEU A C 1
ATOM 691 O O . LEU A 1 85 ? 2.299 5.980 -1.822 1.00 97.19 85 LEU A O 1
ATOM 695 N N . VAL A 1 86 ? 4.031 5.034 -0.788 1.00 96.38 86 VAL A N 1
ATOM 696 C CA . VAL A 1 86 ? 3.654 3.653 -1.116 1.00 96.38 86 VAL A CA 1
ATOM 697 C C . VAL A 1 86 ? 3.359 2.926 0.183 1.00 96.38 86 VAL A C 1
ATOM 699 O O . VAL A 1 86 ? 4.210 2.903 1.072 1.00 96.38 86 VAL A O 1
ATOM 702 N N . ALA A 1 87 ? 2.170 2.347 0.300 1.00 97.12 87 ALA A N 1
ATOM 703 C CA . ALA A 1 87 ? 1.674 1.667 1.488 1.00 97.12 87 ALA A CA 1
ATOM 704 C C . ALA A 1 87 ? 1.146 0.266 1.159 1.00 97.12 87 ALA A C 1
ATOM 706 O O . ALA A 1 87 ? 0.590 0.046 0.089 1.00 97.12 87 ALA A O 1
ATOM 707 N N . CYS A 1 88 ? 1.302 -0.684 2.075 1.00 95.38 88 CYS A N 1
ATOM 708 C CA . CYS A 1 88 ? 0.766 -2.038 1.936 1.00 95.38 88 CYS A CA 1
ATOM 709 C C . CYS A 1 88 ? 0.665 -2.737 3.296 1.00 95.38 88 CYS A C 1
ATOM 711 O O . CYS A 1 88 ? 1.191 -2.261 4.310 1.00 95.38 88 CYS A O 1
ATOM 713 N N . PHE A 1 89 ? 0.010 -3.896 3.315 1.00 96.50 89 PHE A N 1
ATOM 714 C CA . PHE A 1 89 ? 0.102 -4.830 4.431 1.00 96.50 89 PHE A CA 1
ATOM 715 C C . PHE A 1 89 ? 1.150 -5.904 4.146 1.00 96.50 89 PHE A C 1
ATOM 717 O O . PHE A 1 89 ? 1.295 -6.376 3.025 1.00 96.50 89 PHE A O 1
ATOM 724 N N . ILE A 1 90 ? 1.869 -6.313 5.189 1.00 94.56 90 ILE A N 1
ATOM 725 C CA . ILE A 1 90 ? 2.833 -7.416 5.147 1.00 94.56 90 ILE A CA 1
ATOM 726 C C . ILE A 1 90 ? 2.479 -8.476 6.191 1.00 94.56 90 ILE A C 1
ATOM 728 O O . ILE A 1 90 ? 1.889 -8.155 7.228 1.00 94.56 90 ILE A O 1
ATOM 732 N N . LYS A 1 91 ? 2.889 -9.733 5.965 1.00 94.38 91 LYS A N 1
ATOM 733 C CA . LYS A 1 91 ? 2.826 -10.769 7.008 1.00 94.38 91 LYS A CA 1
ATOM 734 C C . LYS A 1 91 ? 3.793 -10.426 8.144 1.00 94.38 91 LYS A C 1
ATOM 736 O O . LYS A 1 91 ? 4.937 -10.032 7.924 1.00 94.38 91 LYS A O 1
ATOM 741 N N . SER A 1 92 ? 3.325 -10.610 9.368 1.00 92.75 92 SER A N 1
ATOM 742 C CA . SER A 1 92 ? 4.059 -10.435 10.614 1.00 92.75 92 SER A CA 1
ATOM 743 C C . SER A 1 92 ? 4.031 -11.739 11.403 1.00 92.75 92 SER A C 1
ATOM 745 O O . SER A 1 92 ? 3.042 -12.467 11.386 1.00 92.75 92 SER A O 1
ATOM 747 N N . LYS A 1 93 ? 5.118 -12.035 12.119 1.00 90.94 93 LYS A N 1
ATOM 748 C CA . LYS A 1 93 ? 5.152 -13.158 13.072 1.00 90.94 93 LYS A CA 1
ATOM 749 C C . LYS A 1 93 ? 4.347 -12.856 14.339 1.00 90.94 93 LYS A C 1
ATOM 751 O O . LYS A 1 93 ? 3.932 -13.770 15.039 1.00 90.94 93 LYS A O 1
ATOM 756 N N . GLU A 1 94 ? 4.137 -11.576 14.623 1.00 91.38 94 GLU A N 1
ATOM 757 C CA . GLU A 1 94 ? 3.396 -11.090 15.781 1.00 91.38 94 GLU A CA 1
ATOM 758 C C . GLU A 1 94 ? 1.936 -10.832 15.405 1.00 91.38 94 GLU A C 1
ATOM 760 O O . GLU A 1 94 ? 1.650 -10.306 14.324 1.00 91.38 94 GLU A O 1
ATOM 765 N N . SER A 1 95 ? 1.021 -11.141 16.326 1.00 91.94 95 SER A N 1
ATOM 766 C CA . SER A 1 95 ? -0.378 -10.725 16.221 1.00 91.94 95 SER A CA 1
ATOM 767 C C . SER A 1 95 ? -0.469 -9.205 16.368 1.00 91.94 95 SER A C 1
ATOM 769 O O . SER A 1 95 ? -0.066 -8.661 17.391 1.00 91.94 95 SER A O 1
ATOM 771 N N . ASN A 1 96 ? -1.036 -8.528 15.373 1.00 93.56 96 ASN A N 1
ATOM 772 C CA . ASN A 1 96 ? -1.312 -7.091 15.383 1.00 93.56 96 ASN A CA 1
ATOM 773 C C . ASN A 1 96 ? -2.831 -6.865 15.352 1.00 93.56 96 ASN A C 1
ATOM 775 O O . ASN A 1 96 ? -3.593 -7.725 14.899 1.00 93.56 96 ASN A O 1
ATOM 779 N N . GLU A 1 97 ? -3.272 -5.704 15.824 1.00 95.19 97 GLU A N 1
ATOM 780 C CA . GLU A 1 97 ? -4.660 -5.273 15.659 1.00 95.19 97 GLU A CA 1
ATOM 781 C C . GLU A 1 97 ? -4.843 -4.632 14.281 1.00 95.19 97 GLU A C 1
ATOM 783 O O . GLU A 1 97 ? -4.104 -3.724 13.896 1.00 95.19 97 GLU A O 1
ATOM 788 N N . LEU A 1 98 ? -5.827 -5.128 13.537 1.00 95.00 98 LEU A N 1
ATOM 789 C CA . LEU A 1 98 ? -6.318 -4.529 12.307 1.00 95.00 98 LEU A CA 1
ATOM 790 C C . LEU A 1 98 ? -7.558 -3.705 12.651 1.00 95.00 98 LEU A C 1
ATOM 792 O O . LEU A 1 98 ? -8.533 -4.248 13.168 1.00 95.00 98 LEU A O 1
ATOM 796 N N . ASP A 1 99 ? -7.491 -2.410 12.375 1.00 94.81 99 ASP A N 1
ATOM 797 C CA . ASP A 1 99 ? -8.588 -1.469 12.555 1.00 94.81 99 ASP A CA 1
ATOM 798 C C . ASP A 1 99 ? -9.552 -1.594 11.367 1.00 94.81 99 ASP A C 1
ATOM 800 O O . ASP A 1 99 ? -9.163 -1.440 10.210 1.00 94.81 99 ASP A O 1
ATOM 804 N N . LEU A 1 100 ? -10.800 -1.944 11.647 1.00 94.00 100 LEU A N 1
ATOM 805 C CA . LEU A 1 100 ? -11.863 -2.095 10.662 1.00 94.00 100 LEU A CA 1
ATOM 806 C C . LEU A 1 100 ? -12.758 -0.859 10.575 1.00 94.00 100 LEU A C 1
ATOM 808 O O . LEU A 1 100 ? -13.616 -0.826 9.690 1.00 94.00 100 LEU A O 1
ATOM 812 N N . THR A 1 101 ? -12.568 0.146 11.436 1.00 91.38 101 THR A N 1
ATOM 813 C CA . THR A 1 101 ? -13.375 1.371 11.396 1.00 91.38 101 THR A CA 1
ATOM 814 C C . THR A 1 101 ? -13.314 2.005 10.012 1.00 91.38 101 THR A C 1
ATOM 816 O O . THR A 1 101 ? -12.257 2.055 9.366 1.00 91.38 101 THR A O 1
ATOM 819 N N . ARG A 1 102 ? -14.465 2.499 9.542 1.00 89.94 102 ARG A N 1
ATOM 820 C CA . ARG A 1 102 ? -14.604 3.123 8.208 1.00 89.94 102 ARG A CA 1
ATOM 821 C C . ARG A 1 102 ? -14.333 2.148 7.053 1.00 89.94 102 ARG A C 1
ATOM 823 O O . ARG A 1 102 ? -14.016 2.561 5.939 1.00 89.94 102 ARG A O 1
ATOM 830 N N . THR A 1 103 ? -14.494 0.847 7.293 1.00 90.75 103 THR A N 1
ATOM 831 C CA . THR A 1 103 ? -14.460 -0.193 6.257 1.00 90.75 103 THR A CA 1
ATOM 832 C C . THR A 1 103 ? -15.760 -0.989 6.254 1.00 90.75 103 THR A C 1
ATOM 834 O O . THR A 1 103 ? -16.476 -1.059 7.252 1.00 90.75 103 THR A O 1
ATOM 837 N N . ARG A 1 104 ? -16.061 -1.665 5.142 1.00 90.50 104 ARG A N 1
ATOM 838 C CA . ARG A 1 104 ? -17.220 -2.576 5.058 1.00 90.50 104 ARG A CA 1
ATOM 839 C C . ARG A 1 104 ? -17.115 -3.786 5.995 1.00 90.50 104 ARG A C 1
ATOM 841 O O . ARG A 1 104 ? -18.105 -4.463 6.247 1.00 90.50 104 ARG A O 1
ATOM 848 N N . PHE A 1 105 ? -15.914 -4.080 6.490 1.00 92.94 105 PHE A N 1
ATOM 849 C CA . PHE A 1 105 ? -15.663 -5.225 7.355 1.00 92.94 105 PHE A CA 1
ATOM 850 C C . PHE A 1 105 ? -16.063 -4.976 8.809 1.00 92.94 105 PHE A C 1
ATOM 852 O O . PHE A 1 105 ? -16.309 -5.947 9.517 1.00 92.94 105 PHE A O 1
ATOM 859 N N . GLU A 1 106 ? -16.210 -3.720 9.234 1.00 92.88 106 GLU A N 1
ATOM 860 C CA . GLU A 1 106 ? -16.762 -3.384 10.551 1.00 92.88 106 GLU A CA 1
ATOM 861 C C . GLU A 1 106 ? -18.141 -4.035 10.750 1.00 92.88 106 GLU A C 1
ATOM 863 O O . GLU A 1 106 ? -18.383 -4.708 11.749 1.00 92.88 106 GLU A O 1
ATOM 868 N N . GLU A 1 107 ? -19.009 -3.948 9.735 1.00 90.50 107 GLU A N 1
ATOM 869 C CA . GLU A 1 107 ? -20.336 -4.575 9.742 1.00 90.50 107 GLU A CA 1
ATOM 870 C C . GLU A 1 107 ? -20.268 -6.101 9.627 1.00 90.50 107 GLU A C 1
ATOM 872 O O . GLU A 1 107 ? -21.029 -6.809 10.282 1.00 90.50 107 GLU A O 1
ATOM 877 N N . PHE A 1 108 ? -19.361 -6.634 8.801 1.00 92.19 108 PHE A N 1
ATOM 878 C CA . PHE A 1 108 ? -19.245 -8.084 8.611 1.00 92.19 108 PHE A CA 1
ATOM 879 C C . PHE A 1 108 ? -18.707 -8.815 9.839 1.00 92.19 108 PHE A C 1
ATOM 881 O O . PHE A 1 108 ? -19.071 -9.972 10.054 1.00 92.19 108 PHE A O 1
ATOM 888 N N . TYR A 1 109 ? -17.840 -8.169 10.619 1.00 92.94 109 TYR A N 1
ATOM 889 C CA . TYR A 1 109 ? -17.269 -8.744 11.835 1.00 92.94 109 TYR A CA 1
ATOM 890 C C . TYR A 1 109 ? -17.994 -8.299 13.111 1.00 92.94 109 TYR A C 1
ATOM 892 O O . TYR A 1 109 ? -17.821 -8.949 14.139 1.00 92.94 109 TYR A O 1
ATOM 900 N N . GLY A 1 110 ? -18.790 -7.225 13.064 1.00 93.81 110 GLY A N 1
ATOM 901 C CA . GLY A 1 110 ? -19.496 -6.682 14.228 1.00 93.81 110 GLY A CA 1
ATOM 902 C C . GLY A 1 110 ? -18.564 -6.107 15.299 1.00 93.81 110 GLY A C 1
ATOM 903 O O . GLY A 1 110 ? -18.916 -6.099 16.474 1.00 93.81 110 GLY A O 1
ATOM 904 N N . GLN A 1 111 ? -17.357 -5.686 14.914 1.00 94.25 111 GLN A N 1
ATOM 905 C CA . GLN A 1 111 ? -16.337 -5.149 15.815 1.00 94.25 111 GLN A CA 1
ATOM 906 C C . GLN A 1 111 ? -15.408 -4.190 15.069 1.00 94.25 111 GLN A C 1
ATOM 908 O O . GLN A 1 111 ? -15.081 -4.403 13.901 1.00 94.25 111 GLN A O 1
ATOM 913 N N . GLU A 1 112 ? -14.939 -3.162 15.774 1.00 93.75 112 GLU A N 1
ATOM 914 C CA . GLU A 1 112 ? -14.051 -2.134 15.222 1.00 93.75 112 GLU A CA 1
ATOM 915 C C . GLU A 1 112 ? -12.637 -2.645 14.951 1.00 93.75 112 GLU A C 1
ATOM 917 O O . GLU A 1 112 ? -11.923 -2.073 14.137 1.00 93.75 112 GLU A O 1
ATOM 922 N N . LYS A 1 113 ? -12.192 -3.699 15.642 1.00 95.81 113 LYS A N 1
ATOM 923 C CA . LYS A 1 113 ? -10.824 -4.214 15.534 1.00 95.81 113 LYS A CA 1
ATOM 924 C C . LYS A 1 113 ? -10.793 -5.728 15.571 1.00 95.81 113 LYS A C 1
ATOM 926 O O . LYS A 1 113 ? -11.544 -6.353 16.317 1.00 95.81 113 LYS A O 1
ATOM 931 N N . ILE A 1 114 ? -9.866 -6.312 14.816 1.00 95.44 114 ILE A N 1
ATOM 932 C CA . ILE A 1 114 ? -9.603 -7.755 14.826 1.00 95.44 114 ILE A CA 1
ATOM 933 C C . ILE A 1 114 ? -8.119 -8.058 14.982 1.00 95.44 114 ILE A C 1
ATOM 935 O O . ILE A 1 114 ? -7.263 -7.306 14.523 1.00 95.44 114 ILE A O 1
ATOM 939 N N . LYS A 1 115 ? -7.792 -9.196 15.596 1.00 95.81 115 LYS A N 1
ATOM 940 C CA . LYS A 1 115 ? -6.410 -9.686 15.643 1.00 95.81 115 LYS A CA 1
ATOM 941 C C . LYS A 1 115 ? -6.056 -10.386 14.336 1.00 95.81 115 LYS A C 1
ATOM 943 O O . LYS A 1 115 ? -6.758 -11.301 13.912 1.00 95.81 115 LYS A O 1
ATOM 948 N N . THR A 1 116 ? -4.953 -9.976 13.719 1.00 93.88 116 THR A N 1
ATOM 949 C CA . THR A 1 116 ? -4.416 -10.588 12.497 1.00 93.88 116 THR A CA 1
ATOM 950 C C . THR A 1 116 ? -2.897 -10.670 12.561 1.00 93.88 116 THR A C 1
ATOM 952 O O . THR A 1 116 ? -2.243 -9.981 13.339 1.00 93.88 116 THR A O 1
ATOM 955 N N . ASN A 1 117 ? -2.304 -11.486 11.702 1.00 94.31 117 ASN A N 1
ATOM 956 C CA . ASN A 1 117 ? -0.863 -11.504 11.472 1.00 94.31 117 ASN A CA 1
ATOM 957 C C . ASN A 1 117 ? -0.442 -10.504 10.380 1.00 94.31 117 ASN A C 1
ATOM 959 O O . ASN A 1 117 ? 0.634 -10.650 9.808 1.00 94.31 117 ASN A O 1
ATOM 963 N N . TYR A 1 118 ? -1.259 -9.491 10.079 1.00 95.44 118 TYR A N 1
ATOM 964 C CA . TYR A 1 118 ? -0.926 -8.460 9.102 1.00 95.44 118 TYR A CA 1
ATOM 965 C C . TYR A 1 118 ? -0.426 -7.199 9.792 1.00 95.44 118 TYR A C 1
ATOM 967 O O . TYR A 1 118 ? -0.906 -6.818 10.859 1.00 95.44 118 TYR A O 1
ATOM 975 N N . ARG A 1 119 ? 0.551 -6.538 9.176 1.00 96.38 119 ARG A N 1
ATOM 976 C CA . ARG A 1 119 ? 1.111 -5.273 9.651 1.00 96.38 119 ARG A CA 1
ATOM 977 C C . ARG A 1 119 ? 1.124 -4.269 8.516 1.00 96.38 119 ARG A C 1
ATOM 979 O O . ARG A 1 119 ? 1.663 -4.554 7.453 1.00 96.38 119 ARG A O 1
ATOM 986 N N . PHE A 1 120 ? 0.585 -3.085 8.770 1.00 97.19 120 PHE A N 1
ATOM 987 C CA . PHE A 1 120 ? 0.624 -1.993 7.811 1.00 97.19 120 PHE A CA 1
ATOM 988 C C . PHE A 1 120 ? 2.012 -1.349 7.761 1.00 97.19 120 PHE A C 1
ATOM 990 O O . PHE A 1 120 ? 2.651 -1.114 8.795 1.00 97.19 120 PHE A O 1
ATOM 997 N N . LYS A 1 121 ? 2.488 -1.069 6.552 1.00 96.94 121 LYS A N 1
ATOM 998 C CA . LYS A 1 121 ? 3.767 -0.417 6.281 1.00 96.94 121 LYS A CA 1
ATOM 999 C C . LYS A 1 121 ? 3.589 0.616 5.186 1.00 96.94 121 LYS A C 1
ATOM 1001 O O . LYS A 1 121 ? 2.756 0.462 4.303 1.00 96.94 121 LYS A O 1
ATOM 1006 N N . TYR A 1 122 ? 4.417 1.649 5.238 1.00 97.56 122 TYR A N 1
ATOM 1007 C CA . TYR A 1 122 ? 4.517 2.616 4.162 1.00 97.56 122 TYR A CA 1
ATOM 1008 C C . TYR A 1 122 ? 5.939 3.152 4.040 1.00 97.56 122 TYR A C 1
ATOM 1010 O O . TYR A 1 122 ? 6.731 3.084 4.987 1.00 97.56 122 TYR A O 1
ATOM 1018 N N . LYS A 1 123 ? 6.245 3.708 2.871 1.00 97.06 123 LYS A N 1
ATOM 1019 C CA . LYS A 1 123 ? 7.487 4.420 2.589 1.00 97.06 123 LYS A CA 1
ATOM 1020 C C . LYS A 1 123 ? 7.198 5.624 1.699 1.00 97.06 123 LYS A C 1
ATOM 1022 O O . LYS A 1 123 ? 6.293 5.586 0.872 1.00 97.06 123 LYS A O 1
ATOM 1027 N N . VAL A 1 124 ? 7.964 6.692 1.901 1.00 96.75 124 VAL A N 1
ATOM 1028 C CA . VAL A 1 124 ? 7.913 7.900 1.074 1.00 96.75 124 VAL A CA 1
ATOM 1029 C C . VAL A 1 124 ? 9.142 7.922 0.178 1.00 96.75 124 VAL A C 1
ATOM 1031 O O . VAL A 1 124 ? 10.247 7.626 0.639 1.00 96.75 124 VAL A O 1
ATOM 1034 N N . PHE A 1 125 ? 8.938 8.266 -1.083 1.00 96.81 125 PHE A N 1
ATOM 1035 C CA . PHE A 1 125 ? 9.967 8.343 -2.106 1.00 96.81 125 PHE A CA 1
ATOM 1036 C C . PHE A 1 125 ? 9.949 9.732 -2.751 1.00 96.81 125 PHE A C 1
ATOM 1038 O O . PHE A 1 125 ? 8.868 10.297 -2.942 1.00 96.81 125 PHE A O 1
ATOM 1045 N N . PRO A 1 126 ? 11.112 10.298 -3.109 1.00 96.00 126 PRO A N 1
ATOM 1046 C CA . PRO A 1 126 ? 11.152 11.439 -4.014 1.00 96.00 126 PRO A CA 1
ATOM 1047 C C . PRO A 1 126 ? 10.596 11.061 -5.396 1.00 96.00 126 PRO A C 1
ATOM 1049 O O . PRO A 1 126 ? 10.385 9.884 -5.704 1.00 96.00 126 PRO A O 1
ATOM 1052 N N . PHE A 1 127 ? 10.316 12.074 -6.221 1.00 92.19 127 PHE A N 1
ATOM 1053 C CA . PHE A 1 127 ? 9.591 11.906 -7.480 1.00 92.19 127 PHE A CA 1
ATOM 1054 C C . PHE A 1 127 ? 10.143 10.783 -8.372 1.00 92.19 127 PHE A C 1
ATOM 1056 O O . PHE A 1 127 ? 9.382 9.925 -8.815 1.00 92.19 127 PHE A O 1
ATOM 1063 N N . LYS A 1 128 ? 11.458 10.775 -8.628 1.00 92.75 128 LYS A N 1
ATOM 1064 C CA . LYS A 1 128 ? 12.080 9.843 -9.578 1.00 92.75 128 LYS A CA 1
ATOM 1065 C C . LYS A 1 128 ? 12.072 8.406 -9.055 1.00 92.75 128 LYS A C 1
ATOM 1067 O O . LYS A 1 128 ? 11.600 7.513 -9.751 1.00 92.75 128 LYS A O 1
ATOM 1072 N N . GLU A 1 129 ? 12.530 8.190 -7.825 1.00 94.38 129 GLU A N 1
ATOM 1073 C CA . GLU A 1 129 ? 12.572 6.858 -7.213 1.00 94.38 129 GLU A CA 1
ATOM 1074 C C . GLU A 1 129 ? 11.163 6.282 -7.026 1.00 94.38 129 GLU A C 1
ATOM 1076 O O . GLU A 1 129 ? 10.954 5.075 -7.130 1.00 94.38 129 GLU A O 1
ATOM 1081 N N . GLY A 1 130 ? 10.169 7.138 -6.770 1.00 92.38 130 GLY A N 1
ATOM 1082 C CA . GLY A 1 130 ? 8.783 6.698 -6.673 1.00 92.38 130 GLY A CA 1
ATOM 1083 C C . GLY A 1 130 ? 8.197 6.246 -8.013 1.00 92.38 130 GLY A C 1
ATOM 1084 O O . GLY A 1 130 ? 7.468 5.257 -8.034 1.00 92.38 130 GLY A O 1
ATOM 1085 N N . ILE A 1 131 ? 8.571 6.878 -9.135 1.00 90.19 131 ILE A N 1
ATOM 1086 C CA . ILE A 1 131 ? 8.215 6.382 -10.477 1.00 90.19 131 ILE A CA 1
ATOM 1087 C C . ILE A 1 131 ? 8.810 4.991 -10.711 1.00 90.19 131 ILE A C 1
ATOM 1089 O O . ILE A 1 131 ? 8.085 4.083 -11.113 1.00 90.19 131 ILE A O 1
ATOM 1093 N N . GLU A 1 132 ? 10.097 4.794 -10.414 1.00 91.75 132 GLU A N 1
ATOM 1094 C CA . GLU A 1 132 ? 10.764 3.488 -10.549 1.00 91.75 132 GLU A CA 1
ATOM 1095 C C . GLU A 1 132 ? 10.062 2.410 -9.703 1.00 91.75 132 GLU A C 1
ATOM 1097 O O . GLU A 1 132 ? 9.821 1.288 -10.165 1.00 91.75 132 GLU A O 1
ATOM 1102 N N . GLN A 1 133 ? 9.654 2.770 -8.481 1.00 90.62 133 GLN A N 1
ATOM 1103 C CA . GLN A 1 133 ? 8.901 1.884 -7.599 1.00 90.62 133 GLN A CA 1
ATOM 1104 C C . GLN A 1 133 ? 7.516 1.538 -8.162 1.00 90.62 133 GLN A C 1
ATOM 1106 O O . GLN A 1 133 ? 7.108 0.380 -8.086 1.00 90.62 133 GLN A O 1
ATOM 1111 N N . ILE A 1 134 ? 6.794 2.507 -8.728 1.00 87.81 134 ILE A N 1
ATOM 1112 C CA . ILE A 1 134 ? 5.463 2.284 -9.313 1.00 87.81 134 ILE A CA 1
ATOM 1113 C C . ILE A 1 134 ? 5.554 1.423 -10.564 1.00 87.81 134 ILE A C 1
ATOM 1115 O O . ILE A 1 134 ? 4.779 0.480 -10.688 1.00 87.81 134 ILE A O 1
ATOM 1119 N N . VAL A 1 135 ? 6.520 1.684 -11.449 1.00 85.56 135 VAL A N 1
ATOM 1120 C CA . VAL A 1 135 ? 6.777 0.834 -12.621 1.00 85.56 135 VAL A CA 1
ATOM 1121 C C . VAL A 1 135 ? 7.038 -0.600 -12.173 1.00 85.56 135 VAL A C 1
ATOM 1123 O O . VAL A 1 135 ? 6.402 -1.520 -12.675 1.00 85.56 135 VAL A O 1
ATOM 1126 N N . THR A 1 136 ? 7.887 -0.790 -11.160 1.00 84.50 136 THR A N 1
ATOM 1127 C CA . THR A 1 136 ? 8.165 -2.118 -10.595 1.00 84.50 136 THR A CA 1
ATOM 1128 C C . THR A 1 136 ? 6.899 -2.798 -10.070 1.00 84.50 136 THR A C 1
ATOM 1130 O O . THR A 1 136 ? 6.698 -3.988 -10.313 1.00 84.50 136 THR A O 1
ATOM 1133 N N . LEU A 1 137 ? 6.038 -2.058 -9.360 1.00 83.06 137 LEU A N 1
ATOM 1134 C CA . LEU A 1 137 ? 4.769 -2.588 -8.862 1.00 83.06 137 LEU A CA 1
ATOM 1135 C C . LEU A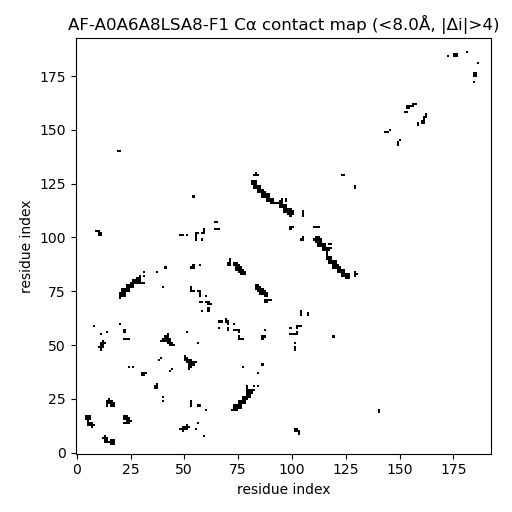 1 137 ? 3.855 -2.988 -10.017 1.00 83.06 137 LEU A C 1
ATOM 1137 O O . LEU A 1 137 ? 3.422 -4.133 -10.035 1.00 83.06 137 LEU A O 1
ATOM 1141 N N . ILE A 1 138 ? 3.629 -2.103 -10.995 1.00 77.19 138 ILE A N 1
ATOM 1142 C CA . ILE A 1 138 ? 2.801 -2.364 -12.185 1.00 77.19 138 ILE A CA 1
ATOM 1143 C C . ILE A 1 138 ? 3.309 -3.601 -12.931 1.00 77.19 138 ILE A C 1
ATOM 1145 O O . ILE A 1 138 ? 2.536 -4.529 -13.161 1.00 77.19 138 ILE A O 1
ATOM 1149 N N . SER A 1 139 ? 4.610 -3.693 -13.204 1.00 74.25 139 SER A N 1
ATOM 1150 C CA . SER A 1 139 ? 5.205 -4.877 -13.835 1.00 74.25 139 SER A CA 1
ATOM 1151 C C . SER A 1 139 ? 5.036 -6.152 -13.001 1.00 74.25 139 SER A C 1
ATOM 1153 O O . SER A 1 139 ? 4.929 -7.247 -13.550 1.00 74.25 139 SER A O 1
ATOM 1155 N N . ALA A 1 140 ? 4.991 -6.051 -11.669 1.00 68.81 140 ALA A N 1
ATOM 1156 C CA . ALA A 1 140 ? 4.673 -7.191 -10.814 1.00 68.81 140 ALA A CA 1
ATOM 1157 C C . ALA A 1 140 ? 3.184 -7.580 -10.879 1.00 68.81 140 ALA A C 1
ATOM 1159 O O . ALA A 1 140 ? 2.882 -8.764 -10.742 1.00 68.81 140 ALA A O 1
ATOM 1160 N N . THR A 1 141 ? 2.275 -6.628 -11.131 1.00 64.62 141 THR A N 1
ATOM 1161 C CA . THR A 1 141 ? 0.834 -6.894 -11.332 1.00 64.62 141 THR A CA 1
ATOM 1162 C C . THR A 1 141 ? 0.543 -7.640 -12.635 1.00 64.62 141 THR A C 1
ATOM 1164 O O . THR A 1 141 ? -0.398 -8.426 -12.696 1.00 64.62 141 THR A O 1
ATOM 1167 N N . GLU A 1 142 ? 1.380 -7.448 -13.659 1.00 57.50 142 GLU A N 1
ATOM 1168 C CA . GLU A 1 142 ? 1.271 -8.133 -14.956 1.00 57.50 142 GLU A CA 1
ATOM 1169 C C . GLU A 1 142 ? 1.672 -9.616 -14.886 1.00 57.50 142 GLU A C 1
ATOM 1171 O O . GLU A 1 142 ? 1.475 -10.367 -15.844 1.00 57.50 142 GLU A O 1
ATOM 1176 N N . LYS A 1 143 ? 2.194 -10.086 -13.741 1.00 54.41 143 LYS A N 1
ATOM 1177 C CA . LYS A 1 143 ? 2.422 -11.514 -13.518 1.00 54.41 143 LYS A CA 1
ATOM 1178 C C . LYS A 1 143 ? 1.077 -12.223 -13.400 1.00 54.41 143 LYS A C 1
ATOM 1180 O O . LYS A 1 143 ? 0.379 -12.134 -12.393 1.00 54.41 143 LYS A O 1
ATOM 1185 N N . ILE A 1 144 ? 0.739 -12.951 -14.458 1.00 53.69 144 ILE A N 1
ATOM 1186 C CA . ILE A 1 144 ? -0.472 -13.755 -14.589 1.00 53.69 144 ILE A CA 1
ATOM 1187 C C . ILE A 1 144 ? -0.649 -14.634 -13.342 1.00 53.69 144 ILE A C 1
ATOM 1189 O O . ILE A 1 144 ? 0.190 -15.483 -13.033 1.00 53.69 144 ILE A O 1
ATOM 1193 N N . LYS A 1 145 ? -1.763 -14.438 -12.623 1.00 55.62 145 LYS A N 1
ATOM 1194 C CA . LYS A 1 145 ? -2.150 -15.272 -11.477 1.00 55.62 145 LYS A CA 1
ATOM 1195 C C . LYS A 1 145 ? -2.141 -16.739 -11.902 1.00 55.62 145 LYS A C 1
ATOM 1197 O O . LYS A 1 145 ? -2.761 -17.083 -12.908 1.00 55.62 145 LYS A O 1
ATOM 1202 N N . LEU A 1 146 ? -1.484 -17.601 -11.128 1.00 49.09 146 LEU A N 1
ATOM 1203 C CA . LEU A 1 146 ? -1.406 -19.036 -11.404 1.00 49.09 146 LEU A CA 1
ATOM 1204 C C . LEU A 1 146 ? -2.778 -19.699 -11.150 1.00 49.09 146 LEU A C 1
ATOM 1206 O O . LEU A 1 146 ? -3.030 -20.257 -10.086 1.00 49.09 146 LEU A O 1
ATOM 1210 N N . SER A 1 147 ? -3.701 -19.571 -12.103 1.00 60.50 147 SER A N 1
ATOM 1211 C CA . SER A 1 147 ? -5.027 -20.200 -12.082 1.00 60.50 147 SER A CA 1
ATOM 1212 C C . SER A 1 147 ? -5.127 -21.267 -13.168 1.00 60.50 147 SER A C 1
ATOM 1214 O O . SER A 1 147 ? -4.355 -21.260 -14.128 1.00 60.50 147 SER A O 1
ATOM 1216 N N . LYS A 1 148 ? -6.087 -22.187 -13.038 1.00 59.97 148 LYS A N 1
ATOM 1217 C CA . LYS A 1 148 ? -6.320 -23.234 -14.042 1.00 59.97 148 LYS A CA 1
ATOM 1218 C C . LYS A 1 148 ? -6.620 -22.628 -15.416 1.00 59.97 148 LYS A C 1
ATOM 1220 O O . LYS A 1 148 ? -6.135 -23.128 -16.428 1.00 59.97 148 LYS A O 1
ATOM 1225 N N . GLU A 1 149 ? -7.382 -21.542 -15.442 1.00 70.69 149 GLU A N 1
ATOM 1226 C CA . GLU A 1 149 ? -7.798 -20.816 -16.644 1.00 70.69 149 GLU A CA 1
ATOM 1227 C C . GLU A 1 149 ? -6.597 -20.138 -17.304 1.00 70.69 149 GLU A C 1
ATOM 1229 O O . GLU A 1 149 ? -6.376 -20.304 -18.500 1.00 70.69 149 GLU A O 1
ATOM 1234 N N . ASN A 1 150 ? -5.771 -19.456 -16.509 1.00 63.97 150 ASN A N 1
ATOM 1235 C CA . ASN A 1 150 ? -4.579 -18.765 -16.984 1.00 63.97 150 ASN A CA 1
ATOM 1236 C C . ASN A 1 150 ? -3.484 -19.731 -17.455 1.00 63.97 150 ASN A C 1
ATOM 1238 O O . ASN A 1 150 ? -2.868 -19.504 -18.493 1.00 63.97 150 ASN A O 1
ATOM 1242 N N . LEU A 1 151 ? -3.279 -20.841 -16.739 1.00 62.16 151 LEU A N 1
ATOM 1243 C CA . LEU A 1 151 ? -2.388 -21.920 -17.168 1.00 62.16 151 LEU A CA 1
ATOM 1244 C C . LEU A 1 151 ? -2.877 -22.544 -18.477 1.00 62.16 151 LEU A C 1
ATOM 1246 O O . LEU A 1 151 ? -2.085 -22.738 -19.392 1.00 62.16 151 LEU A O 1
ATOM 1250 N N . SER A 1 152 ? -4.180 -22.802 -18.602 1.00 71.88 152 SER A N 1
ATOM 1251 C CA . SER A 1 152 ? -4.757 -23.344 -19.839 1.00 71.88 152 SER A CA 1
ATOM 1252 C C . SER A 1 152 ? -4.668 -22.345 -20.998 1.00 71.88 152 SER A C 1
ATOM 1254 O O . SER A 1 152 ? -4.457 -22.740 -22.140 1.00 71.88 152 SER A O 1
ATOM 1256 N N . TYR A 1 153 ? -4.789 -21.044 -20.732 1.00 73.38 153 TYR A N 1
ATOM 1257 C CA . TYR A 1 153 ? -4.604 -20.000 -21.739 1.00 73.38 153 TYR A CA 1
ATOM 1258 C C . TYR A 1 153 ? -3.140 -19.879 -22.196 1.00 73.38 153 TYR A C 1
ATOM 1260 O O . TYR A 1 153 ? -2.872 -19.749 -23.387 1.00 73.38 153 TYR A O 1
ATOM 1268 N N . MET A 1 154 ? -2.183 -19.966 -21.273 1.00 65.56 154 MET A N 1
ATOM 1269 C CA . MET A 1 154 ? -0.760 -19.865 -21.605 1.00 65.56 154 MET A CA 1
ATOM 1270 C C . MET A 1 154 ? -0.193 -21.127 -22.259 1.00 65.56 154 MET A C 1
ATOM 1272 O O . MET A 1 154 ? 0.597 -21.025 -23.195 1.00 65.56 154 MET A O 1
ATOM 1276 N N . PHE A 1 155 ? -0.603 -22.307 -21.794 1.00 69.06 155 PHE A N 1
ATOM 1277 C CA . PHE A 1 155 ? -0.056 -23.596 -22.223 1.00 69.06 155 PHE A CA 1
ATOM 1278 C C . PHE A 1 155 ? -0.987 -24.379 -23.161 1.00 69.06 155 PHE A C 1
ATOM 1280 O O . PHE A 1 155 ? -0.863 -25.597 -23.274 1.00 69.06 155 PHE A O 1
ATOM 1287 N N . ASN A 1 156 ? -1.931 -23.718 -23.844 1.00 77.12 156 ASN A N 1
ATOM 1288 C CA . ASN A 1 156 ? -2.669 -24.394 -24.914 1.00 77.12 156 ASN A CA 1
ATOM 1289 C C . ASN A 1 156 ? -1.828 -24.479 -26.202 1.00 77.12 156 ASN A C 1
ATOM 1291 O O . ASN A 1 156 ? -1.028 -23.585 -26.469 1.00 77.12 156 ASN A O 1
ATOM 1295 N N . PRO A 1 157 ? -2.063 -25.492 -27.056 1.00 70.69 157 PRO A N 1
ATOM 1296 C CA . PRO A 1 157 ? -1.343 -25.651 -28.324 1.00 70.69 157 PRO A CA 1
ATOM 1297 C C . PRO A 1 157 ? -1.497 -24.491 -29.319 1.00 70.69 157 PRO A C 1
ATOM 1299 O O . PRO A 1 157 ? -0.744 -24.419 -30.282 1.00 70.69 157 PRO A O 1
ATOM 1302 N N . LYS A 1 158 ? -2.485 -23.606 -29.125 1.00 73.31 158 LYS A N 1
ATOM 1303 C CA . LYS A 1 158 ? -2.713 -22.423 -29.968 1.00 73.31 158 LYS A CA 1
ATOM 1304 C C . LYS A 1 158 ? -1.988 -21.180 -29.444 1.00 73.31 158 LYS A C 1
ATOM 1306 O O . LYS A 1 158 ? -2.055 -20.141 -30.096 1.00 73.31 158 LYS A O 1
ATOM 1311 N N . SER A 1 159 ? -1.345 -21.248 -28.278 1.00 79.94 159 SER A N 1
ATOM 1312 C CA . SER A 1 159 ? -0.605 -20.118 -27.736 1.00 79.94 159 SER A CA 1
ATOM 1313 C C . SER A 1 159 ? 0.696 -19.950 -28.512 1.00 79.94 159 SER A C 1
ATOM 1315 O O . SER A 1 159 ? 1.363 -20.925 -28.866 1.00 79.94 159 SER A O 1
ATOM 1317 N N . GLU A 1 160 ? 1.067 -18.702 -28.780 1.00 78.38 160 GLU A N 1
ATOM 1318 C CA . GLU A 1 160 ? 2.276 -18.384 -29.542 1.00 78.38 160 GLU A CA 1
ATOM 1319 C C . GLU A 1 160 ? 3.538 -18.920 -28.855 1.00 78.38 160 GLU A C 1
ATOM 1321 O O . GLU A 1 160 ? 4.448 -19.394 -29.525 1.00 78.38 160 GLU A O 1
ATOM 1326 N N . ILE A 1 161 ? 3.559 -18.934 -27.519 1.00 76.06 161 ILE A N 1
ATOM 1327 C CA . ILE A 1 161 ? 4.672 -19.456 -26.717 1.00 76.06 161 ILE A CA 1
ATOM 1328 C C . ILE A 1 161 ? 4.833 -20.967 -26.921 1.00 76.06 161 ILE A C 1
ATOM 1330 O O . ILE A 1 161 ? 5.940 -21.436 -27.177 1.00 76.06 161 ILE A O 1
ATOM 1334 N N . VAL A 1 162 ? 3.739 -21.734 -26.835 1.00 76.69 162 VAL A N 1
ATOM 1335 C CA . VAL A 1 162 ? 3.786 -23.191 -27.036 1.00 76.69 162 VAL A CA 1
ATOM 1336 C C . VAL A 1 162 ? 4.089 -23.512 -28.492 1.00 76.69 162 VAL A C 1
ATOM 1338 O O . VAL A 1 162 ? 4.956 -24.337 -28.759 1.00 76.69 162 VAL A O 1
ATOM 1341 N N . SER A 1 163 ? 3.430 -22.837 -29.435 1.00 79.50 163 SER A N 1
ATOM 1342 C CA . SER A 1 163 ? 3.664 -23.045 -30.865 1.00 79.50 163 SER A CA 1
ATOM 1343 C C . SER A 1 163 ? 5.110 -22.728 -31.255 1.00 79.50 163 SER A C 1
ATOM 1345 O O . SER A 1 163 ? 5.730 -23.514 -31.967 1.00 79.50 163 SER A O 1
ATOM 1347 N N . SER A 1 164 ? 5.670 -21.616 -30.771 1.00 83.50 164 SER A N 1
ATOM 1348 C CA . SER A 1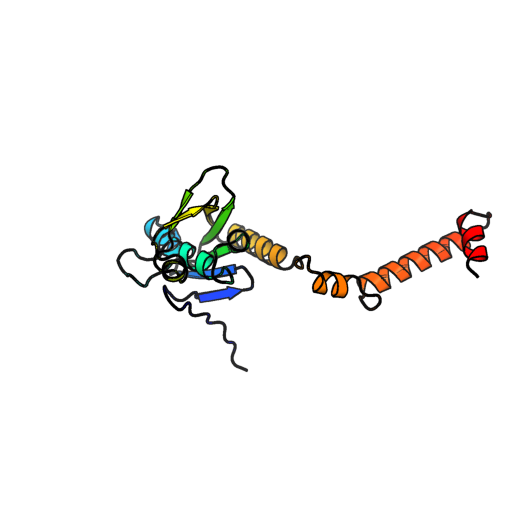 164 ? 7.061 -21.235 -31.052 1.00 83.50 164 SER A CA 1
ATOM 1349 C C . SER A 1 164 ? 8.045 -22.213 -30.419 1.00 83.50 164 SER A C 1
ATOM 1351 O O . SER A 1 164 ? 8.976 -22.645 -31.089 1.00 83.50 164 SER A O 1
ATOM 1353 N N . GLY A 1 165 ? 7.804 -22.637 -29.174 1.00 82.38 165 GLY A N 1
ATOM 1354 C CA . GLY A 1 165 ? 8.641 -23.640 -28.513 1.00 82.38 165 GLY A CA 1
ATOM 1355 C C . GLY A 1 165 ? 8.597 -25.003 -29.210 1.00 82.38 165 GLY A C 1
ATOM 1356 O O . GLY A 1 165 ? 9.629 -25.645 -29.380 1.00 82.38 165 GLY A O 1
ATOM 1357 N N . VAL A 1 166 ? 7.424 -25.436 -29.683 1.00 82.75 166 VAL A N 1
ATOM 1358 C CA . VAL A 1 166 ? 7.292 -26.659 -30.490 1.00 82.75 166 VAL A CA 1
ATOM 1359 C C . VAL A 1 166 ? 8.079 -26.527 -31.794 1.00 82.75 166 VAL A C 1
ATOM 1361 O O . VAL A 1 166 ? 8.840 -27.433 -32.129 1.00 82.75 166 VAL A O 1
ATOM 1364 N N . MET A 1 167 ? 7.954 -25.403 -32.504 1.00 84.81 167 MET A N 1
ATOM 1365 C CA . MET A 1 167 ? 8.718 -25.158 -33.732 1.00 84.81 167 MET A CA 1
ATOM 1366 C C . MET A 1 167 ? 10.228 -25.144 -33.481 1.00 84.81 167 MET A C 1
ATOM 1368 O O . MET A 1 167 ? 10.972 -25.747 -34.249 1.00 84.81 167 MET A O 1
ATOM 1372 N N . GLU A 1 168 ? 10.682 -24.541 -32.384 1.00 88.88 168 GLU A N 1
ATOM 1373 C CA . GLU A 1 168 ? 12.092 -24.535 -31.991 1.00 88.88 168 GLU A CA 1
ATOM 1374 C C . GLU A 1 168 ? 12.611 -25.955 -31.711 1.00 88.88 168 GLU A C 1
ATOM 1376 O O . GLU A 1 168 ? 13.684 -26.331 -32.189 1.00 88.88 168 GLU A O 1
ATOM 1381 N N . LEU A 1 169 ? 11.829 -26.789 -31.016 1.00 83.88 169 LEU A N 1
ATOM 1382 C CA . LEU A 1 169 ? 12.166 -28.200 -30.806 1.00 83.88 169 LEU A CA 1
ATOM 1383 C C . LEU A 1 169 ? 12.269 -28.961 -32.133 1.00 83.88 169 LEU A C 1
ATOM 1385 O O . LEU A 1 169 ? 13.214 -29.730 -32.317 1.00 83.88 169 LEU A O 1
ATOM 1389 N N . TYR A 1 170 ? 11.349 -28.721 -33.073 1.00 82.75 170 TYR A N 1
ATOM 1390 C CA . TYR A 1 170 ? 11.424 -29.301 -34.416 1.00 82.75 170 TYR A CA 1
ATOM 1391 C C . TYR A 1 170 ? 12.655 -28.821 -35.183 1.00 82.75 170 TYR A C 1
ATOM 1393 O O . TYR A 1 170 ? 13.316 -29.633 -35.828 1.00 82.75 170 TYR A O 1
ATOM 1401 N N . GLU A 1 171 ? 13.012 -27.540 -35.102 1.00 86.88 171 GLU A N 1
ATOM 1402 C CA . GLU A 1 171 ? 14.231 -27.031 -35.731 1.00 86.88 171 GLU A CA 1
ATOM 1403 C C . GLU A 1 171 ? 15.490 -27.676 -35.151 1.00 86.88 171 GLU A C 1
ATOM 1405 O O . GLU A 1 171 ? 16.392 -28.059 -35.901 1.00 86.88 171 GLU A O 1
ATOM 1410 N N . ILE A 1 172 ? 15.568 -27.805 -33.824 1.00 84.69 172 ILE A N 1
ATOM 1411 C CA . ILE A 1 172 ? 16.678 -28.482 -33.145 1.00 84.69 172 ILE A CA 1
ATOM 1412 C C . ILE A 1 172 ? 16.748 -29.936 -33.606 1.00 84.69 172 ILE A C 1
ATOM 1414 O O . ILE A 1 172 ? 17.825 -30.414 -33.965 1.00 84.69 172 ILE A O 1
ATOM 1418 N N . LEU A 1 173 ? 15.608 -30.622 -33.657 1.00 81.44 173 LEU A N 1
ATOM 1419 C CA . LEU A 1 173 ? 15.524 -32.007 -34.097 1.00 81.44 173 LEU A CA 1
ATOM 1420 C C . LEU A 1 173 ? 15.952 -32.158 -35.564 1.00 81.44 173 LEU A C 1
ATOM 1422 O O . LEU A 1 173 ? 16.792 -32.999 -35.868 1.00 81.44 173 LEU A O 1
ATOM 1426 N N . GLN A 1 174 ? 15.493 -31.288 -36.464 1.00 81.31 174 GLN A N 1
ATOM 1427 C CA . GLN A 1 174 ? 15.930 -31.276 -37.864 1.00 81.31 174 GLN A CA 1
ATOM 1428 C C . GLN A 1 174 ? 17.426 -30.985 -38.014 1.00 81.31 174 GLN A C 1
ATOM 1430 O O . GLN A 1 174 ? 18.083 -31.570 -38.876 1.00 81.31 174 GLN A O 1
ATOM 1435 N N . LYS A 1 175 ? 17.987 -30.085 -37.197 1.00 82.88 175 LYS A N 1
ATOM 1436 C CA . LYS A 1 175 ? 19.436 -29.823 -37.173 1.00 82.88 175 LYS A CA 1
ATOM 1437 C C . LYS A 1 175 ? 20.206 -31.061 -36.707 1.00 82.88 175 LYS A C 1
ATOM 1439 O O . LYS A 1 175 ? 21.218 -31.387 -37.318 1.00 82.88 175 LYS A O 1
ATOM 1444 N N . GLN A 1 176 ? 19.710 -31.769 -35.691 1.00 79.19 176 GLN A N 1
ATOM 1445 C CA . GLN A 1 176 ? 20.311 -33.012 -35.190 1.00 79.19 176 GLN A CA 1
ATOM 1446 C C . GLN A 1 176 ? 20.238 -34.149 -36.218 1.00 79.19 176 GLN A C 1
ATOM 1448 O O . GLN A 1 176 ? 21.232 -34.833 -36.441 1.00 79.19 176 GLN A O 1
ATOM 1453 N N . LEU A 1 177 ? 19.110 -34.306 -36.918 1.00 77.00 177 LEU A N 1
ATOM 1454 C CA . LEU A 1 177 ? 18.945 -35.323 -37.966 1.00 77.00 177 LEU A CA 1
ATOM 1455 C C . LEU A 1 177 ? 19.875 -35.120 -39.175 1.00 77.00 177 LEU A C 1
ATOM 1457 O O . LEU A 1 177 ? 20.170 -36.078 -39.882 1.00 77.00 177 LEU A O 1
ATOM 1461 N N . LYS A 1 178 ? 20.353 -33.893 -39.419 1.00 78.81 178 LYS A N 1
ATOM 1462 C CA . LYS A 1 178 ? 21.310 -33.581 -40.499 1.00 78.81 178 LYS A CA 1
ATOM 1463 C C . LYS A 1 178 ? 22.758 -33.952 -40.163 1.00 78.81 178 LYS A C 1
ATOM 1465 O O . LYS A 1 178 ? 23.623 -33.847 -41.032 1.00 78.81 178 LYS A O 1
ATOM 1470 N N . ILE A 1 179 ? 23.049 -34.352 -38.924 1.00 78.38 179 ILE A N 1
ATOM 1471 C CA . ILE A 1 179 ? 24.391 -34.774 -38.518 1.00 78.38 179 ILE A CA 1
ATOM 1472 C C . ILE A 1 179 ? 24.648 -36.176 -39.086 1.00 78.38 179 ILE A C 1
ATOM 1474 O O . ILE A 1 179 ? 23.879 -37.103 -38.864 1.00 78.38 179 ILE A O 1
ATOM 1478 N N . SER A 1 180 ? 25.746 -36.333 -39.827 1.00 65.12 180 SER A N 1
ATOM 1479 C CA . SER A 1 180 ? 26.047 -37.510 -40.661 1.00 65.12 180 SER A CA 1
ATOM 1480 C C . SER A 1 180 ? 26.336 -38.810 -39.902 1.00 65.12 180 SER A C 1
ATOM 1482 O O . SER A 1 180 ? 26.514 -39.853 -40.527 1.00 65.12 180 SER A O 1
ATOM 1484 N N . PHE A 1 181 ? 26.429 -38.763 -38.573 1.00 64.31 181 PHE A N 1
ATOM 1485 C CA . PHE A 1 181 ? 26.698 -39.928 -37.734 1.00 64.31 181 PHE A CA 1
ATOM 1486 C C . PHE A 1 181 ? 25.408 -40.367 -37.037 1.00 64.31 181 PHE A C 1
ATOM 1488 O O . PHE A 1 181 ? 24.708 -39.508 -36.502 1.00 64.31 181 PHE A O 1
ATOM 1495 N N . PRO A 1 182 ? 25.090 -41.675 -37.001 1.00 61.00 182 PRO A N 1
ATOM 1496 C CA . PRO A 1 182 ? 23.869 -42.158 -36.372 1.00 61.00 182 PRO A CA 1
ATOM 1497 C C . PRO A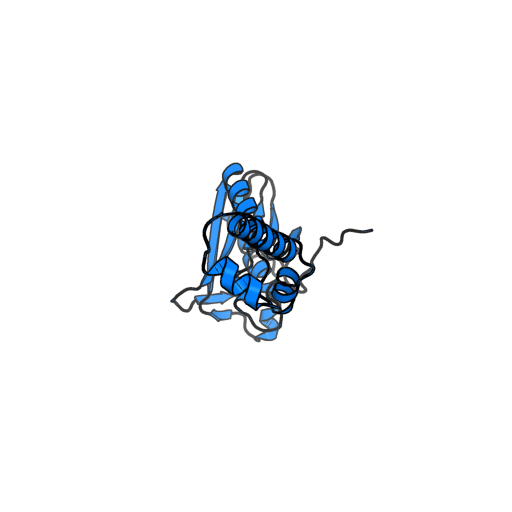 1 182 ? 23.883 -41.810 -34.884 1.00 61.00 182 PRO A C 1
ATOM 1499 O O . PRO A 1 182 ? 24.682 -42.331 -34.105 1.00 61.00 182 PRO A O 1
ATOM 1502 N N . GLN A 1 183 ? 22.997 -40.902 -34.495 1.00 68.00 183 GLN A N 1
ATOM 1503 C CA . GLN A 1 183 ? 22.753 -40.571 -33.103 1.00 68.00 183 GLN A CA 1
ATOM 1504 C C . GLN A 1 183 ? 21.506 -41.299 -32.618 1.00 68.00 183 GLN A C 1
ATOM 1506 O O . GLN A 1 183 ? 20.581 -41.561 -33.386 1.00 68.00 183 GLN A O 1
ATOM 1511 N N . ARG A 1 184 ? 21.443 -41.559 -31.309 1.00 72.25 184 ARG A N 1
ATOM 1512 C CA . ARG A 1 184 ? 20.265 -42.141 -30.647 1.00 72.25 184 ARG A CA 1
ATOM 1513 C C . ARG A 1 184 ? 18.972 -41.388 -30.993 1.00 72.25 184 ARG A C 1
ATOM 1515 O O . ARG A 1 184 ? 17.928 -42.009 -31.127 1.00 72.25 184 ARG A O 1
ATOM 1522 N N . THR A 1 185 ? 19.059 -40.073 -31.185 1.00 67.12 185 THR A N 1
ATOM 1523 C CA . THR A 1 185 ? 17.959 -39.206 -31.631 1.00 67.12 185 THR A CA 1
ATOM 1524 C C . THR A 1 185 ? 17.431 -39.585 -33.017 1.00 67.12 185 THR A C 1
ATOM 1526 O O . THR A 1 185 ? 16.224 -39.609 -33.214 1.00 67.12 185 THR A O 1
ATOM 1529 N N . THR A 1 186 ? 18.312 -39.924 -33.962 1.00 68.62 186 THR A N 1
ATOM 1530 C CA . THR A 1 186 ? 17.947 -40.360 -35.320 1.00 68.62 186 THR A CA 1
ATOM 1531 C C . THR A 1 186 ? 17.257 -41.718 -35.299 1.00 68.62 186 THR A C 1
ATOM 1533 O O . THR A 1 186 ? 16.254 -41.908 -35.978 1.00 68.62 186 THR A O 1
ATOM 1536 N N . THR A 1 187 ? 17.766 -42.649 -34.489 1.00 73.94 187 THR A N 1
ATOM 1537 C CA . THR A 1 187 ? 17.147 -43.966 -34.291 1.00 73.94 187 THR A CA 1
ATOM 1538 C C . THR A 1 187 ? 15.744 -43.829 -33.702 1.00 73.94 187 THR A C 1
ATOM 1540 O O . THR A 1 187 ? 14.795 -44.307 -34.306 1.00 73.94 187 THR A O 1
ATOM 1543 N N . LEU A 1 188 ? 15.597 -43.091 -32.596 1.00 75.06 188 LEU A N 1
ATOM 1544 C CA . LEU A 1 188 ? 14.301 -42.871 -31.944 1.00 75.06 188 LEU A CA 1
ATOM 1545 C C . LEU A 1 188 ? 13.298 -42.123 -32.834 1.00 75.06 188 LEU A C 1
ATOM 1547 O O . LEU A 1 188 ? 12.106 -42.387 -32.754 1.00 75.06 188 LEU A O 1
ATOM 1551 N N . TYR A 1 189 ? 13.761 -41.188 -33.669 1.00 76.19 189 TYR A N 1
ATOM 1552 C CA . TYR A 1 189 ? 12.898 -40.481 -34.618 1.00 76.19 189 TYR A CA 1
ATOM 1553 C C . TYR A 1 189 ? 12.338 -41.421 -35.692 1.00 76.19 189 TYR A C 1
ATOM 1555 O O . TYR A 1 189 ? 11.151 -41.372 -35.986 1.00 76.19 189 TYR A O 1
ATOM 1563 N N . ASN A 1 190 ? 13.178 -42.297 -36.248 1.00 74.81 190 ASN A N 1
ATOM 1564 C CA . ASN A 1 190 ? 12.751 -43.263 -37.263 1.00 74.81 190 ASN A CA 1
ATOM 1565 C C . ASN A 1 190 ? 11.856 -44.378 -36.688 1.00 74.81 190 ASN A C 1
ATOM 1567 O O . ASN A 1 190 ? 11.142 -45.025 -37.442 1.00 74.81 190 ASN A O 1
ATOM 1571 N N . GLU A 1 191 ? 11.910 -44.615 -35.375 1.00 77.62 191 GLU A N 1
ATOM 1572 C CA . GLU A 1 191 ? 11.058 -45.571 -34.648 1.00 77.62 191 GLU A CA 1
ATOM 1573 C C . GLU A 1 191 ? 9.694 -44.985 -34.235 1.00 77.62 191 GLU A C 1
ATOM 1575 O O . GLU A 1 191 ? 8.888 -45.694 -33.638 1.00 77.62 191 GLU A O 1
ATOM 1580 N N . TRP A 1 192 ? 9.445 -43.695 -34.487 1.00 71.88 192 TRP A N 1
ATOM 1581 C CA . TRP A 1 192 ? 8.219 -43.008 -34.063 1.00 71.88 192 TRP A CA 1
ATOM 1582 C C . TRP A 1 192 ? 7.018 -43.255 -35.002 1.00 71.88 192 TRP A C 1
ATOM 1584 O O . TRP A 1 192 ? 5.890 -42.960 -34.606 1.00 71.88 192 TRP A O 1
ATOM 1594 N N . ASP A 1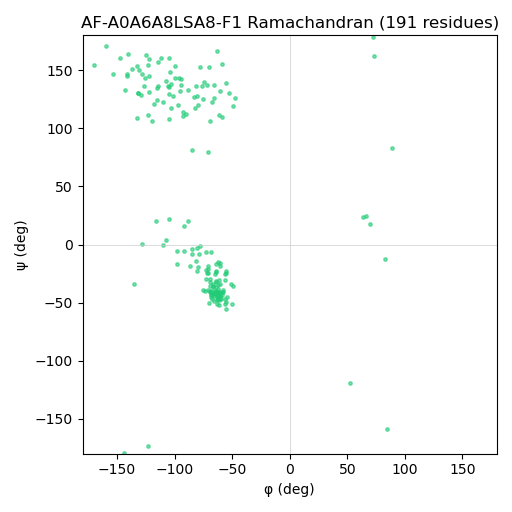 193 ? 7.239 -43.787 -36.211 1.00 52.84 193 ASP A N 1
ATOM 1595 C CA . ASP A 1 19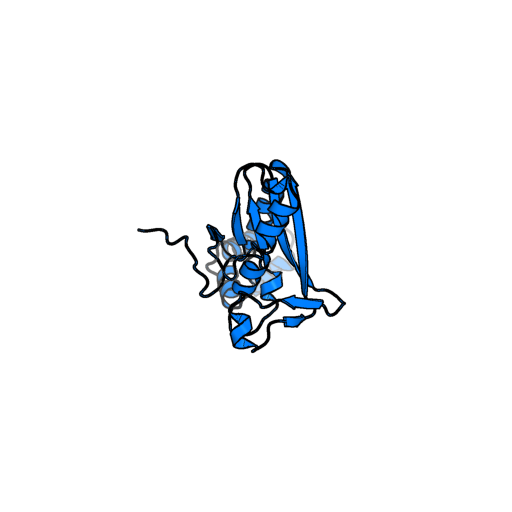3 ? 6.165 -44.205 -37.137 1.00 52.84 193 ASP A CA 1
ATOM 1596 C C . ASP A 1 193 ? 5.401 -45.452 -36.645 1.00 52.84 193 ASP A C 1
ATOM 1598 O O . ASP A 1 193 ? 6.048 -46.485 -36.346 1.00 52.84 193 ASP A O 1
#

Radius of gyration: 24.97 Å; Cα contacts (8 Å, |Δi|>4): 289; chains: 1; bounding box: 47×66×57 Å

Organism: NCBI:txid1624

Solvent-accessible surface area (backbone atoms only — not comparable to full-atom values): 10864 Å² total; per-residue (Å²): 136,84,85,79,58,73,58,75,56,98,46,33,39,75,49,74,31,70,56,93,52,36,39,32,42,78,50,61,76,58,36,64,80,39,71,67,45,42,45,32,52,41,57,15,47,89,90,39,87,50,42,42,14,38,57,36,53,41,59,58,66,40,71,82,82,57,93,58,76,59,37,54,65,25,35,19,37,38,38,12,87,51,40,25,34,46,32,37,37,40,86,43,97,56,80,29,78,45,76,24,64,51,28,71,51,20,72,65,69,73,41,55,61,44,83,35,43,51,40,82,48,73,51,78,31,55,50,70,63,28,48,55,51,49,52,52,48,52,62,58,66,68,56,77,65,96,40,75,66,49,49,49,59,56,69,29,80,84,22,68,65,41,43,49,52,52,49,50,52,50,51,51,49,55,56,57,61,68,47,94,62,95,43,73,67,51,55,56,57,70,63,68,116